Protein AF-A0A2S5RCY7-F1 (afdb_monomer_lite)

Structure (mmCIF, N/CA/C/O backbone):
data_AF-A0A2S5RCY7-F1
#
_entry.id   AF-A0A2S5RCY7-F1
#
loop_
_atom_site.group_PDB
_atom_site.id
_atom_site.type_symbol
_atom_site.label_atom_id
_atom_site.label_alt_id
_atom_site.label_comp_id
_atom_site.label_asym_id
_atom_site.label_entity_id
_atom_site.label_seq_id
_atom_site.pdbx_PDB_ins_code
_atom_site.Cartn_x
_atom_site.Cartn_y
_atom_site.Cartn_z
_atom_site.occupancy
_atom_site.B_iso_or_equiv
_atom_site.auth_seq_id
_atom_site.auth_comp_id
_atom_site.auth_asym_id
_atom_site.auth_atom_id
_atom_site.pdbx_PDB_model_num
ATOM 1 N N . MET A 1 1 ? 22.754 5.261 -23.361 1.00 45.06 1 MET A N 1
ATOM 2 C CA . MET A 1 1 ? 23.567 4.284 -22.603 1.00 45.06 1 MET A CA 1
ATOM 3 C C . MET A 1 1 ? 22.736 3.015 -22.492 1.00 45.06 1 MET A C 1
ATOM 5 O O . MET A 1 1 ? 21.526 3.141 -22.545 1.00 45.06 1 MET A O 1
ATOM 9 N N . SER A 1 2 ? 23.319 1.812 -22.447 1.00 50.81 2 SER A N 1
ATOM 10 C CA . SER A 1 2 ? 22.508 0.622 -22.137 1.00 50.81 2 SER A CA 1
ATOM 11 C C . SER A 1 2 ? 22.217 0.627 -20.642 1.00 50.81 2 SER A C 1
ATOM 13 O O . SER A 1 2 ? 23.167 0.723 -19.865 1.00 50.81 2 SER A O 1
ATOM 15 N N . ILE A 1 3 ? 20.950 0.534 -20.261 1.00 61.47 3 ILE A N 1
ATOM 16 C CA . ILE A 1 3 ? 20.528 0.488 -18.859 1.00 61.47 3 ILE A CA 1
ATOM 17 C C . ILE A 1 3 ? 21.084 -0.791 -18.230 1.00 61.47 3 ILE A C 1
ATOM 19 O O . ILE A 1 3 ? 20.971 -1.872 -18.811 1.00 61.47 3 ILE A O 1
ATOM 23 N N . ASN A 1 4 ? 21.758 -0.662 -17.088 1.00 69.56 4 ASN A N 1
ATOM 24 C CA . ASN A 1 4 ? 22.267 -1.799 -16.334 1.00 69.56 4 ASN A CA 1
ATOM 25 C C . ASN A 1 4 ? 21.151 -2.331 -15.424 1.00 69.56 4 ASN A C 1
ATOM 27 O O . ASN A 1 4 ? 20.645 -1.596 -14.584 1.00 69.56 4 ASN A O 1
ATOM 31 N N . GLU A 1 5 ? 20.787 -3.604 -15.578 1.00 71.94 5 GLU A N 1
ATOM 32 C CA . GLU A 1 5 ? 19.739 -4.281 -14.795 1.00 71.94 5 GLU A CA 1
ATOM 33 C C . GLU A 1 5 ? 19.938 -4.106 -13.282 1.00 71.94 5 GLU A C 1
ATOM 35 O O . GLU A 1 5 ? 19.011 -3.712 -12.584 1.00 71.94 5 GLU A O 1
ATOM 40 N N . GLN A 1 6 ? 21.170 -4.276 -12.790 1.00 72.69 6 GLN A N 1
ATOM 41 C CA . GLN A 1 6 ? 21.478 -4.121 -11.361 1.00 72.69 6 GLN A CA 1
ATOM 42 C C . GLN A 1 6 ? 21.285 -2.687 -10.858 1.00 72.69 6 GLN A C 1
ATOM 44 O O . GLN A 1 6 ? 20.923 -2.472 -9.708 1.00 72.69 6 GLN A O 1
ATOM 49 N N . GLU A 1 7 ? 21.562 -1.701 -11.707 1.00 72.88 7 GLU A N 1
ATOM 50 C CA . GLU A 1 7 ? 21.403 -0.288 -11.365 1.00 72.88 7 GLU A CA 1
ATOM 51 C C . GLU A 1 7 ? 19.921 0.090 -11.328 1.00 72.88 7 GLU A C 1
ATOM 53 O O . GLU A 1 7 ? 19.482 0.754 -10.395 1.00 72.88 7 GLU A O 1
ATOM 58 N N . LEU A 1 8 ? 19.131 -0.414 -12.280 1.00 72.50 8 LEU A N 1
ATOM 59 C CA . LEU A 1 8 ? 17.683 -0.233 -12.290 1.00 72.50 8 LEU A CA 1
ATOM 60 C C . LEU A 1 8 ? 17.013 -0.883 -11.067 1.00 72.50 8 LEU A C 1
ATOM 62 O O . LEU A 1 8 ? 16.166 -0.257 -10.433 1.00 72.50 8 LEU A O 1
ATOM 66 N N . GLU A 1 9 ? 17.412 -2.107 -10.711 1.00 73.94 9 GLU A N 1
ATOM 67 C CA . GLU A 1 9 ? 16.917 -2.805 -9.519 1.00 73.94 9 GLU A CA 1
ATOM 68 C C . GLU A 1 9 ? 17.237 -2.036 -8.231 1.00 73.94 9 GLU A C 1
ATOM 70 O O . GLU A 1 9 ? 16.351 -1.842 -7.399 1.00 73.94 9 GLU A O 1
ATOM 75 N N . LEU A 1 10 ? 18.473 -1.548 -8.076 1.00 77.75 10 LEU A N 1
ATOM 76 C CA . LEU A 1 10 ? 18.876 -0.760 -6.906 1.00 77.75 10 LEU A CA 1
ATOM 77 C C . LEU A 1 10 ? 18.124 0.573 -6.828 1.00 77.75 10 LEU A C 1
ATOM 79 O O . LEU A 1 10 ? 17.580 0.906 -5.773 1.00 77.75 10 LEU A O 1
ATOM 83 N N . ASN A 1 11 ? 18.014 1.286 -7.952 1.00 75.56 11 ASN A N 1
ATOM 84 C CA . ASN A 1 11 ? 17.288 2.554 -8.043 1.00 75.56 11 ASN A CA 1
ATOM 85 C C . ASN A 1 11 ? 15.795 2.400 -7.719 1.00 75.56 11 ASN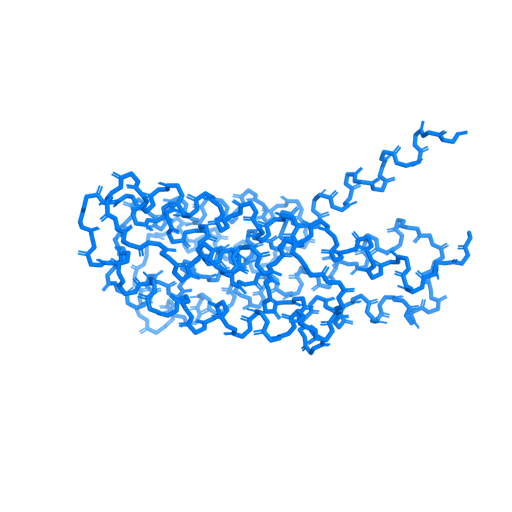 A C 1
ATOM 87 O O . ASN A 1 11 ? 15.158 3.362 -7.291 1.00 75.56 11 ASN A O 1
ATOM 91 N N . PHE A 1 12 ? 15.228 1.205 -7.908 1.00 78.75 12 PHE A N 1
ATOM 92 C CA . PHE A 1 12 ? 13.853 0.900 -7.526 1.00 78.75 12 PHE A CA 1
ATOM 93 C C . PHE A 1 12 ? 13.733 0.458 -6.062 1.00 78.75 12 PHE A C 1
ATOM 95 O O . PHE A 1 12 ? 12.799 0.845 -5.356 1.00 78.75 12 PHE A O 1
ATOM 102 N N . PHE A 1 13 ? 14.680 -0.352 -5.595 1.00 86.19 13 PHE A N 1
ATOM 103 C CA . PHE A 1 13 ? 14.632 -0.975 -4.280 1.00 86.19 13 PHE A CA 1
ATOM 104 C C . PHE A 1 13 ? 14.930 0.007 -3.142 1.00 86.19 13 PHE A C 1
ATOM 106 O O . PHE A 1 13 ? 14.216 0.002 -2.140 1.00 86.19 13 PHE A O 1
ATOM 113 N N . GLU A 1 14 ? 15.940 0.872 -3.278 1.00 87.88 14 GLU A N 1
ATOM 114 C CA . GLU A 1 14 ? 16.355 1.781 -2.197 1.00 87.88 14 GLU A CA 1
ATOM 115 C C . GLU A 1 14 ? 15.265 2.790 -1.789 1.00 87.88 14 GLU A C 1
ATOM 117 O O . GLU A 1 14 ? 14.972 2.882 -0.589 1.00 87.88 14 GLU A O 1
ATOM 122 N N . PRO A 1 15 ? 14.591 3.504 -2.719 1.00 88.56 15 PRO A N 1
ATOM 123 C CA . PRO A 1 15 ? 13.501 4.407 -2.347 1.00 88.56 15 PRO A CA 1
ATOM 124 C C . PRO A 1 15 ? 12.345 3.660 -1.685 1.00 88.56 15 PRO A C 1
ATOM 126 O O . PRO A 1 15 ? 11.745 4.142 -0.724 1.00 88.56 15 PRO A O 1
ATOM 129 N N . ALA A 1 16 ? 12.049 2.456 -2.171 1.00 90.69 16 ALA A N 1
ATOM 130 C CA . ALA A 1 16 ? 10.960 1.651 -1.656 1.00 90.69 16 ALA A CA 1
ATOM 131 C C . ALA A 1 16 ? 11.257 1.117 -0.245 1.00 90.69 16 ALA A C 1
ATOM 133 O O . ALA A 1 16 ? 10.387 1.173 0.628 1.00 90.69 16 ALA A O 1
ATOM 134 N N . LEU A 1 17 ? 12.498 0.691 0.017 1.00 93.44 17 LEU A N 1
ATOM 135 C CA . LEU A 1 17 ? 12.975 0.345 1.356 1.00 93.44 17 LEU A CA 1
ATOM 136 C C . LEU A 1 17 ? 12.887 1.550 2.300 1.00 93.44 17 LEU A C 1
ATOM 138 O O . LEU A 1 17 ? 12.382 1.415 3.415 1.00 93.44 17 LEU A O 1
ATOM 142 N N . GLY A 1 18 ? 13.299 2.734 1.838 1.00 93.81 18 GLY A N 1
ATOM 143 C CA . GLY A 1 18 ? 13.161 3.982 2.591 1.00 93.81 18 GLY A CA 1
ATOM 144 C C . GLY A 1 18 ? 11.710 4.268 2.987 1.00 93.81 18 GLY A C 1
ATOM 145 O O . GLY A 1 18 ? 11.433 4.551 4.155 1.00 93.81 18 GLY A O 1
ATOM 146 N N . LEU A 1 19 ? 10.768 4.112 2.050 1.00 94.94 19 LEU A N 1
ATOM 147 C CA . LEU A 1 19 ? 9.334 4.269 2.313 1.00 94.94 19 LEU A CA 1
ATOM 148 C C . LEU A 1 19 ? 8.801 3.249 3.320 1.00 94.94 19 LEU A C 1
ATOM 150 O O . LEU A 1 19 ? 8.033 3.629 4.207 1.00 94.94 19 LEU A O 1
ATOM 154 N N . ILE A 1 20 ? 9.201 1.979 3.210 1.00 97.38 20 ILE A N 1
ATOM 155 C CA . ILE A 1 20 ? 8.821 0.931 4.167 1.00 97.38 20 ILE A CA 1
ATOM 156 C C . ILE A 1 20 ? 9.297 1.320 5.565 1.00 97.38 20 ILE A C 1
ATOM 158 O O . ILE A 1 20 ? 8.483 1.388 6.485 1.00 97.38 20 ILE A O 1
ATOM 162 N N . ILE A 1 21 ? 10.587 1.628 5.719 1.00 97.81 21 ILE A N 1
ATOM 163 C CA . ILE A 1 21 ? 11.192 1.980 7.008 1.00 97.81 21 ILE A CA 1
ATOM 164 C C . ILE A 1 21 ? 10.502 3.204 7.615 1.00 97.81 21 ILE A C 1
ATOM 166 O O . ILE A 1 21 ? 10.033 3.129 8.747 1.00 97.81 21 ILE A O 1
ATOM 170 N N . THR A 1 22 ? 10.359 4.292 6.852 1.00 97.69 22 THR A N 1
ATOM 171 C CA . THR A 1 22 ? 9.733 5.534 7.337 1.00 97.69 22 THR A CA 1
ATOM 172 C C . THR A 1 22 ? 8.299 5.300 7.817 1.00 97.69 22 THR A C 1
ATOM 174 O O . THR A 1 22 ? 7.899 5.805 8.864 1.00 97.69 22 THR A O 1
ATOM 177 N N . ASN A 1 23 ? 7.510 4.500 7.094 1.00 98.31 23 ASN A N 1
ATOM 178 C CA . ASN A 1 23 ? 6.145 4.195 7.523 1.00 98.31 23 ASN A CA 1
ATOM 179 C C . ASN A 1 23 ? 6.116 3.297 8.768 1.00 98.31 23 ASN A C 1
ATOM 181 O O . ASN A 1 23 ? 5.261 3.485 9.632 1.00 98.31 23 ASN A O 1
ATOM 185 N N . LEU A 1 24 ? 7.053 2.357 8.916 1.00 98.56 24 LEU A N 1
ATOM 186 C CA . LEU A 1 24 ? 7.169 1.568 10.145 1.00 98.56 24 LEU A CA 1
ATOM 187 C C . LEU A 1 24 ? 7.602 2.421 11.346 1.00 98.56 24 LEU A C 1
ATOM 189 O O . LEU A 1 24 ? 7.112 2.188 12.450 1.00 98.56 24 LEU A O 1
ATOM 193 N N . GLU A 1 25 ? 8.464 3.416 11.141 1.00 98.38 25 GLU A N 1
ATOM 194 C CA . GLU A 1 25 ? 8.866 4.377 12.173 1.00 98.38 25 GLU A CA 1
ATOM 195 C C . GLU A 1 25 ? 7.685 5.260 12.599 1.00 98.38 25 GLU A C 1
ATOM 197 O O . GLU A 1 25 ? 7.398 5.345 13.792 1.00 98.38 25 GLU A O 1
ATOM 202 N N . PHE A 1 26 ? 6.911 5.813 11.657 1.00 98.19 26 PHE A N 1
ATOM 203 C CA . PHE A 1 26 ? 5.682 6.550 11.988 1.00 98.19 26 PHE A CA 1
ATOM 204 C C . PHE A 1 26 ? 4.654 5.677 12.712 1.00 98.19 26 PHE A C 1
ATOM 206 O O . PHE A 1 26 ? 4.024 6.113 13.676 1.00 98.19 26 PHE A O 1
ATOM 213 N N . LEU A 1 27 ? 4.500 4.420 12.291 1.00 98.12 27 LEU A N 1
ATOM 214 C CA . LEU A 1 27 ? 3.680 3.449 13.007 1.00 98.12 27 LEU A CA 1
ATOM 215 C C . LEU A 1 27 ? 4.187 3.246 14.442 1.00 98.12 27 LEU A C 1
ATOM 217 O O . LEU A 1 27 ? 3.383 3.224 15.373 1.00 98.12 27 LEU A O 1
ATOM 221 N N . GLU A 1 28 ? 5.497 3.084 14.641 1.00 97.88 28 GLU A N 1
ATOM 222 C CA . GLU A 1 28 ? 6.077 2.928 15.974 1.00 97.88 28 GLU A CA 1
ATOM 223 C C . GLU A 1 28 ? 5.786 4.149 16.855 1.00 97.88 28 GLU A C 1
ATOM 225 O O . GLU A 1 28 ? 5.336 3.975 17.991 1.00 97.88 28 GLU A O 1
ATOM 230 N N . GLU A 1 29 ? 6.000 5.358 16.336 1.00 96.94 29 GLU A N 1
ATOM 231 C CA . GLU A 1 29 ? 5.773 6.614 17.053 1.00 96.94 29 GLU A CA 1
ATOM 232 C C . GLU A 1 29 ? 4.326 6.726 17.556 1.00 96.94 29 GLU A C 1
ATOM 234 O O . GLU A 1 29 ? 4.107 6.865 18.763 1.00 96.94 29 GLU A O 1
ATOM 239 N N . GLU A 1 30 ? 3.333 6.549 16.679 1.00 95.94 30 GLU A N 1
ATOM 240 C CA . GLU A 1 30 ? 1.911 6.635 17.050 1.00 95.94 30 GLU A CA 1
ATOM 241 C C . GLU A 1 30 ? 1.511 5.558 18.075 1.00 95.94 30 GLU A C 1
ATOM 243 O O . GLU A 1 30 ? 0.750 5.811 19.014 1.00 95.94 30 GLU A O 1
ATOM 248 N N . LEU A 1 31 ? 2.042 4.336 17.939 1.00 95.31 31 LEU A N 1
ATOM 249 C CA . LEU A 1 31 ? 1.776 3.260 18.895 1.00 95.31 31 LEU A CA 1
ATOM 250 C C . LEU A 1 31 ? 2.409 3.550 20.268 1.00 95.31 31 LEU A C 1
ATOM 252 O O . LEU A 1 31 ? 1.801 3.235 21.297 1.00 95.31 31 LEU A O 1
ATOM 256 N N . ILE A 1 32 ? 3.600 4.156 20.314 1.00 94.94 32 ILE A N 1
ATOM 257 C CA . ILE A 1 32 ? 4.261 4.564 21.564 1.00 94.94 32 ILE A CA 1
ATOM 258 C C . ILE A 1 32 ? 3.476 5.677 22.260 1.00 94.94 32 ILE A C 1
ATOM 260 O O . ILE A 1 32 ? 3.301 5.607 23.483 1.00 94.94 32 ILE A O 1
ATOM 264 N N . GLU A 1 33 ? 2.991 6.676 21.518 1.00 92.69 33 GLU A N 1
ATOM 265 C CA . GLU A 1 33 ? 2.171 7.764 22.066 1.00 92.69 33 GLU A CA 1
ATOM 266 C C . GLU A 1 33 ? 0.920 7.222 22.776 1.00 92.69 33 GLU A C 1
ATOM 268 O O . GLU A 1 33 ? 0.603 7.632 23.900 1.00 92.69 33 GLU A O 1
ATOM 273 N N . GLU A 1 34 ? 0.299 6.190 22.201 1.00 91.38 34 GLU A N 1
ATOM 274 C CA . GLU A 1 34 ? -0.839 5.467 22.782 1.00 91.38 34 GLU A CA 1
ATOM 275 C C . GLU A 1 34 ? -0.452 4.376 23.802 1.00 91.38 34 GLU A C 1
ATOM 277 O O . GLU A 1 34 ? -1.305 3.640 24.308 1.00 91.38 34 GLU A O 1
ATOM 282 N N . LYS A 1 35 ? 0.831 4.284 24.179 1.00 91.38 35 LYS A N 1
ATOM 283 C CA . LYS A 1 35 ? 1.379 3.332 25.169 1.00 91.38 35 LYS A CA 1
ATOM 284 C C . LYS A 1 35 ? 1.178 1.861 24.792 1.00 91.38 35 LYS A C 1
ATOM 286 O O . LYS A 1 35 ? 1.063 0.997 25.669 1.00 91.38 35 LYS A O 1
ATOM 291 N N . ILE A 1 36 ? 1.157 1.564 23.500 1.00 92.88 36 ILE A N 1
ATOM 292 C CA . ILE A 1 36 ? 1.107 0.210 22.954 1.00 92.88 36 ILE A CA 1
ATOM 293 C C . ILE A 1 36 ? 2.539 -0.336 22.879 1.00 92.88 36 ILE A C 1
ATOM 295 O O . ILE A 1 36 ? 3.494 0.383 22.603 1.00 92.88 36 ILE A O 1
ATOM 299 N N . ALA A 1 37 ? 2.722 -1.622 23.180 1.00 92.06 37 ALA A N 1
ATOM 300 C CA . ALA A 1 37 ? 4.051 -2.227 23.192 1.00 92.06 37 ALA A CA 1
ATOM 301 C C . ALA A 1 37 ? 4.577 -2.462 21.763 1.00 92.06 37 ALA A C 1
ATOM 303 O O . ALA A 1 37 ? 4.018 -3.275 21.031 1.00 92.06 37 ALA A O 1
ATOM 304 N N . THR A 1 38 ? 5.703 -1.835 21.408 1.00 94.81 38 THR A N 1
ATOM 305 C CA . THR A 1 38 ? 6.281 -1.867 20.049 1.00 94.81 38 THR A CA 1
ATOM 306 C C . THR A 1 38 ? 7.565 -2.688 19.918 1.00 94.81 38 THR A C 1
ATOM 308 O O . THR A 1 38 ? 8.180 -2.703 18.861 1.00 94.81 38 THR A O 1
ATOM 311 N N . LYS A 1 39 ? 7.990 -3.431 20.951 1.00 96.06 39 LYS A N 1
ATOM 312 C CA . LYS A 1 39 ? 9.311 -4.099 20.968 1.00 96.06 39 LYS A CA 1
ATOM 313 C C . LYS A 1 39 ? 9.612 -4.949 19.719 1.00 96.06 39 LYS A C 1
ATOM 315 O O . LYS A 1 39 ? 10.737 -4.920 19.235 1.00 96.06 39 LYS A O 1
ATOM 320 N N . LYS A 1 40 ? 8.635 -5.727 19.233 1.00 96.12 40 LYS A N 1
ATOM 321 C CA . LYS A 1 40 ? 8.803 -6.546 18.018 1.00 96.12 40 LYS A CA 1
ATOM 322 C C . LYS A 1 40 ? 8.918 -5.683 16.755 1.00 96.12 40 LYS A C 1
ATOM 324 O O . LYS A 1 40 ? 9.720 -6.007 15.893 1.00 96.12 40 LYS A O 1
ATOM 329 N N . LEU A 1 41 ? 8.130 -4.608 16.672 1.00 97.44 41 LEU A N 1
ATOM 330 C CA . LEU A 1 41 ? 8.156 -3.660 15.558 1.00 97.44 41 LEU A CA 1
ATOM 331 C C . LEU A 1 41 ? 9.508 -2.950 15.494 1.00 97.44 41 LEU A C 1
ATOM 333 O O . LEU A 1 41 ? 10.139 -2.967 14.449 1.00 97.44 41 LEU A O 1
ATOM 337 N N . LYS A 1 42 ? 10.003 -2.455 16.631 1.00 97.19 42 LYS A N 1
ATOM 338 C CA . LYS A 1 42 ? 11.330 -1.846 16.717 1.00 97.19 42 LYS A CA 1
ATOM 339 C C . LYS A 1 42 ? 12.434 -2.768 16.207 1.00 97.19 42 LYS A C 1
ATOM 341 O O . LYS A 1 42 ? 13.248 -2.372 15.392 1.00 97.19 42 LYS A O 1
ATOM 346 N N . GLN A 1 43 ? 12.425 -4.022 16.661 1.00 97.56 43 GLN A N 1
ATOM 347 C CA . GLN A 1 43 ? 13.407 -5.004 16.210 1.00 97.56 43 GLN A CA 1
ATOM 348 C C . GLN A 1 43 ? 13.313 -5.260 14.697 1.00 97.56 43 GLN A C 1
ATOM 350 O O . GLN A 1 43 ? 14.329 -5.480 14.051 1.00 97.56 43 GLN A O 1
ATOM 355 N N . LEU A 1 44 ? 12.104 -5.257 14.135 1.00 97.75 44 LEU A N 1
ATOM 356 C CA . LEU A 1 44 ? 11.914 -5.403 12.696 1.00 97.75 44 LEU A CA 1
ATOM 357 C C . LEU A 1 44 ? 12.451 -4.186 11.926 1.00 97.75 44 LEU A C 1
ATOM 359 O O . LEU A 1 44 ? 13.104 -4.380 10.908 1.00 97.75 44 LEU A O 1
ATOM 363 N N . ILE A 1 45 ? 12.220 -2.967 12.423 1.00 97.88 45 ILE A N 1
ATOM 364 C CA . ILE A 1 45 ? 12.766 -1.723 11.855 1.00 97.88 45 ILE A CA 1
ATOM 365 C C . ILE A 1 45 ? 14.298 -1.753 11.879 1.00 97.88 45 ILE A C 1
ATOM 367 O O . ILE A 1 45 ? 14.920 -1.538 10.843 1.00 97.88 45 ILE A O 1
ATOM 371 N N . ASP A 1 46 ? 14.898 -2.104 13.022 1.00 97.12 46 ASP A N 1
ATOM 372 C CA . ASP A 1 46 ? 16.354 -2.252 13.159 1.00 97.12 46 ASP A CA 1
ATOM 373 C C . ASP A 1 46 ? 16.902 -3.251 12.114 1.00 97.12 46 ASP A C 1
ATOM 375 O O . ASP A 1 46 ? 17.894 -2.973 11.447 1.00 97.12 46 ASP A O 1
ATOM 379 N N . ASN A 1 47 ? 16.216 -4.380 11.894 1.00 96.62 47 ASN A N 1
ATOM 380 C CA . ASN A 1 47 ? 16.628 -5.362 10.886 1.00 96.62 47 ASN A CA 1
ATOM 381 C C . ASN A 1 47 ? 16.506 -4.845 9.438 1.00 96.62 47 ASN A C 1
ATOM 383 O O . ASN A 1 47 ? 17.303 -5.245 8.594 1.00 96.62 47 ASN A O 1
ATOM 387 N N . PHE A 1 48 ? 15.511 -4.005 9.126 1.00 96.25 48 PHE A N 1
ATOM 388 C CA . PHE A 1 48 ? 15.404 -3.378 7.801 1.00 96.25 48 PHE A CA 1
ATOM 389 C C . PHE A 1 48 ? 16.519 -2.349 7.569 1.00 96.25 48 PHE A C 1
ATOM 391 O O . PHE A 1 48 ? 17.042 -2.275 6.461 1.00 96.25 48 PHE A O 1
ATOM 398 N N . HIS A 1 49 ? 16.919 -1.595 8.600 1.00 94.19 49 HIS A N 1
ATOM 399 C CA . HIS A 1 49 ? 18.065 -0.675 8.531 1.00 94.19 49 HIS A CA 1
ATOM 400 C C . HIS A 1 49 ? 19.399 -1.399 8.317 1.00 94.19 49 HIS A C 1
ATOM 402 O O . HIS A 1 49 ? 20.293 -0.873 7.660 1.00 94.19 49 HIS A O 1
ATOM 408 N N . GLU A 1 50 ? 19.543 -2.602 8.872 1.00 93.81 50 GLU A N 1
ATOM 409 C CA . GLU A 1 50 ? 20.746 -3.440 8.759 1.00 93.81 50 GLU A CA 1
ATOM 410 C C . GLU A 1 50 ? 20.727 -4.373 7.530 1.00 93.81 50 GLU A C 1
ATOM 412 O O . GLU A 1 50 ? 21.548 -5.286 7.427 1.00 93.81 50 GLU A O 1
ATOM 417 N N . LEU A 1 51 ? 19.788 -4.181 6.598 1.00 92.12 51 LEU A N 1
ATOM 418 C CA . LEU A 1 51 ? 19.631 -5.048 5.435 1.00 92.12 51 LEU A CA 1
ATOM 419 C C . LEU A 1 51 ? 20.800 -4.891 4.446 1.00 92.12 51 LEU A C 1
ATOM 421 O O . LEU A 1 51 ? 20.971 -3.845 3.827 1.00 92.12 51 LEU A O 1
ATOM 425 N N . GLU A 1 52 ? 21.570 -5.964 4.248 1.00 82.88 52 GLU A N 1
ATOM 426 C CA . GLU A 1 52 ? 22.712 -5.983 3.315 1.00 82.88 52 GLU A CA 1
ATOM 427 C C . GLU A 1 52 ? 22.452 -6.788 2.028 1.00 82.88 52 GLU A C 1
ATOM 429 O O . GLU A 1 52 ? 23.197 -6.647 1.056 1.00 82.88 52 GLU A O 1
ATOM 434 N N . ARG A 1 53 ? 21.453 -7.683 2.017 1.00 79.44 53 ARG A N 1
ATOM 435 C CA . ARG A 1 53 ? 21.209 -8.632 0.916 1.00 79.44 53 ARG A CA 1
ATOM 436 C C . ARG A 1 53 ? 19.733 -8.754 0.574 1.00 79.44 53 ARG A C 1
ATOM 438 O O . ARG A 1 53 ? 18.890 -8.807 1.464 1.00 79.44 53 ARG A O 1
ATOM 445 N N . ILE A 1 54 ? 19.438 -8.902 -0.716 1.00 75.06 54 ILE A N 1
ATOM 446 C CA . ILE A 1 54 ? 18.066 -9.043 -1.224 1.00 75.06 54 ILE A CA 1
ATOM 447 C C . ILE A 1 54 ? 17.408 -10.330 -0.704 1.00 75.06 54 ILE A C 1
ATOM 449 O O . ILE A 1 54 ? 16.232 -10.315 -0.366 1.00 75.06 54 ILE A O 1
ATOM 453 N N . GLU A 1 55 ? 18.139 -11.438 -0.543 1.00 77.44 55 GLU A N 1
ATOM 454 C CA . GLU A 1 55 ? 17.534 -12.679 -0.031 1.00 77.44 55 GLU A CA 1
ATOM 455 C C . GLU A 1 55 ? 17.040 -12.551 1.418 1.00 77.44 55 GLU A C 1
ATOM 457 O O . GLU A 1 55 ? 16.093 -13.231 1.821 1.00 77.44 55 GLU A O 1
ATOM 462 N N . ASP A 1 56 ? 17.660 -11.664 2.199 1.00 88.75 56 ASP A N 1
ATOM 463 C CA . ASP A 1 56 ? 17.243 -11.380 3.569 1.00 88.75 56 ASP A CA 1
ATOM 464 C C . ASP A 1 56 ? 15.978 -10.498 3.590 1.00 88.75 56 ASP A C 1
ATOM 466 O O . ASP A 1 56 ? 15.184 -10.581 4.531 1.00 88.75 56 ASP A O 1
ATOM 470 N N . PHE A 1 57 ? 15.719 -9.725 2.527 1.00 93.56 57 PHE A N 1
ATOM 471 C CA . PHE A 1 57 ? 14.525 -8.888 2.400 1.00 93.56 57 PHE A CA 1
ATOM 472 C C . PHE A 1 57 ? 13.241 -9.714 2.383 1.00 93.56 57 PHE A C 1
ATOM 474 O O . PHE A 1 57 ? 12.313 -9.398 3.124 1.00 93.56 57 PHE A O 1
ATOM 481 N N . ASP A 1 58 ? 13.187 -10.798 1.602 1.00 93.38 58 ASP A N 1
ATOM 482 C CA . ASP A 1 58 ? 11.992 -11.650 1.511 1.00 93.38 58 ASP A CA 1
ATOM 483 C C . ASP A 1 58 ? 11.600 -12.214 2.891 1.00 93.38 58 ASP A C 1
ATOM 485 O O . ASP A 1 58 ? 10.417 -12.301 3.236 1.00 93.38 58 ASP A O 1
ATOM 489 N N . VAL A 1 59 ? 12.598 -12.543 3.722 1.00 94.56 59 VAL A N 1
ATOM 490 C CA . VAL A 1 59 ? 12.392 -13.002 5.105 1.00 94.56 59 VAL A CA 1
ATOM 491 C C . VAL A 1 59 ? 11.833 -11.879 5.982 1.00 94.56 59 VAL A C 1
ATOM 493 O O . VAL A 1 59 ? 10.936 -12.120 6.801 1.00 94.56 59 VAL A O 1
ATOM 496 N N . LEU A 1 60 ? 12.331 -10.651 5.826 1.00 96.69 60 LEU A N 1
ATOM 497 C CA . LEU A 1 60 ? 11.821 -9.486 6.550 1.00 96.69 60 LEU A CA 1
ATOM 498 C C . LEU A 1 60 ? 10.405 -9.105 6.106 1.00 96.69 60 LEU A C 1
ATOM 500 O O . LEU A 1 60 ? 9.568 -8.838 6.966 1.00 96.69 60 LEU A O 1
ATOM 504 N N . ALA A 1 61 ? 10.101 -9.151 4.808 1.00 96.44 61 ALA A N 1
ATOM 505 C CA . ALA A 1 61 ? 8.770 -8.889 4.259 1.00 96.44 61 ALA A CA 1
ATOM 506 C C . ALA A 1 61 ? 7.726 -9.888 4.792 1.00 96.44 61 ALA A C 1
ATOM 508 O O . ALA A 1 61 ? 6.623 -9.504 5.203 1.00 96.44 61 ALA A O 1
ATOM 509 N N . GLU A 1 62 ? 8.084 -11.172 4.875 1.00 95.69 62 GLU A N 1
ATOM 510 C CA . GLU A 1 62 ? 7.225 -12.192 5.484 1.00 95.69 62 GLU A CA 1
ATOM 511 C C . GLU A 1 62 ? 7.050 -11.948 6.991 1.00 95.69 62 GLU A C 1
ATOM 513 O O . GLU A 1 62 ? 5.936 -11.984 7.520 1.00 95.69 62 GLU A O 1
ATOM 518 N N . THR A 1 63 ? 8.136 -11.610 7.691 1.00 96.94 63 THR A N 1
ATOM 519 C CA . THR A 1 63 ? 8.088 -11.272 9.122 1.00 96.94 63 THR A CA 1
ATOM 520 C C . THR A 1 63 ? 7.185 -10.062 9.381 1.00 96.94 63 THR A C 1
ATOM 522 O O . THR A 1 63 ? 6.383 -10.083 10.321 1.00 96.94 63 THR A O 1
ATOM 525 N N . LEU A 1 64 ? 7.269 -9.035 8.532 1.00 98.12 64 LEU A N 1
ATOM 526 C CA . LEU A 1 64 ? 6.408 -7.858 8.565 1.00 98.12 64 LEU A CA 1
ATOM 527 C C . LEU A 1 64 ? 4.942 -8.235 8.355 1.00 98.12 64 LEU A C 1
ATOM 529 O O . LEU A 1 64 ? 4.077 -7.734 9.063 1.00 98.12 64 LEU A O 1
ATOM 533 N N . THR A 1 65 ? 4.652 -9.156 7.443 1.00 96.88 65 THR A N 1
ATOM 534 C CA . THR A 1 65 ? 3.280 -9.599 7.150 1.00 96.88 65 THR A CA 1
ATOM 535 C C . THR A 1 65 ? 2.658 -10.339 8.336 1.00 96.88 65 THR A C 1
ATOM 537 O O . THR A 1 65 ? 1.520 -10.066 8.741 1.00 96.88 65 THR A O 1
ATOM 540 N N . ILE A 1 66 ? 3.430 -11.230 8.964 1.00 96.94 66 ILE A N 1
ATOM 541 C CA . ILE A 1 66 ? 3.012 -11.958 10.167 1.00 96.94 66 ILE A CA 1
ATOM 542 C C . ILE A 1 66 ? 2.781 -10.983 11.326 1.00 96.94 66 ILE A C 1
ATOM 544 O O . ILE A 1 66 ? 1.713 -10.995 11.943 1.00 96.94 66 ILE A O 1
ATOM 548 N N . LEU A 1 67 ? 3.755 -10.109 11.607 1.00 97.06 67 LEU A N 1
ATOM 549 C CA . LEU A 1 67 ? 3.631 -9.100 12.661 1.00 97.06 67 LEU A CA 1
ATOM 550 C C . LEU A 1 67 ? 2.476 -8.133 12.374 1.00 97.06 67 LEU A C 1
ATOM 552 O O . LEU A 1 67 ? 1.737 -7.763 13.284 1.00 97.06 67 LEU A O 1
ATOM 556 N N . GLY A 1 68 ? 2.288 -7.768 11.112 1.00 96.00 68 GLY A N 1
ATOM 557 C CA . GLY A 1 68 ? 1.218 -6.904 10.644 1.00 96.00 68 GLY A CA 1
ATOM 558 C C . GLY A 1 68 ? -0.154 -7.456 10.989 1.00 96.00 68 GLY A C 1
ATOM 559 O O . GLY A 1 68 ? -0.993 -6.721 11.494 1.00 96.00 68 GLY A O 1
ATOM 560 N N . THR A 1 69 ? -0.366 -8.764 10.848 1.00 94.75 69 THR A N 1
ATOM 561 C CA . THR A 1 69 ? -1.624 -9.403 11.270 1.00 94.75 69 THR A CA 1
ATOM 562 C C . THR A 1 69 ? -1.885 -9.219 12.772 1.00 94.75 69 THR A C 1
ATOM 564 O O . THR A 1 69 ? -3.012 -8.912 13.171 1.00 94.75 69 THR A O 1
ATOM 567 N N . GLU A 1 70 ? -0.852 -9.349 13.616 1.00 94.75 70 GLU A N 1
ATOM 568 C CA . GLU A 1 70 ? -0.964 -9.081 15.059 1.00 94.75 70 GLU A CA 1
ATOM 569 C C . GLU A 1 70 ? -1.285 -7.597 15.326 1.00 94.75 70 GLU A C 1
ATOM 571 O O . GLU A 1 70 ? -2.182 -7.281 16.113 1.00 94.75 70 GLU A O 1
ATOM 576 N N . LEU A 1 71 ? -0.585 -6.680 14.652 1.00 95.50 71 LEU A N 1
ATOM 577 C CA . LEU A 1 71 ? -0.740 -5.234 14.830 1.00 95.50 71 LEU A CA 1
ATOM 578 C C . LEU A 1 71 ? -2.100 -4.722 14.345 1.00 95.50 71 LEU A C 1
ATOM 580 O O . LEU A 1 71 ? -2.712 -3.915 15.041 1.00 95.50 71 LEU A O 1
ATOM 584 N N . LYS A 1 72 ? -2.632 -5.238 13.230 1.00 94.94 72 LYS A N 1
ATOM 585 C CA . LYS A 1 72 ? -3.979 -4.910 12.730 1.00 94.94 72 LYS A CA 1
ATOM 586 C C . LYS A 1 72 ? -5.039 -5.153 13.800 1.00 94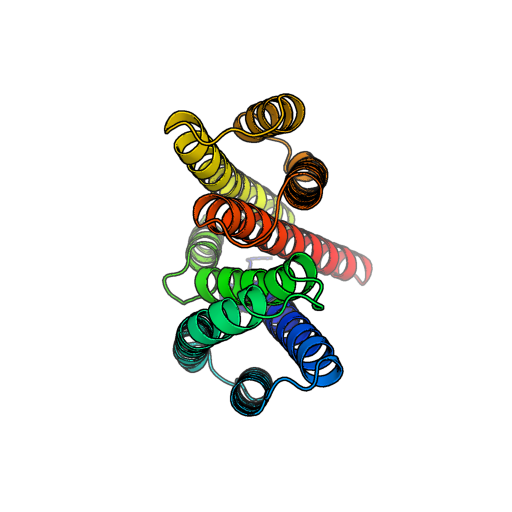.94 72 LYS A C 1
ATOM 588 O O . LYS A 1 72 ? -5.868 -4.282 14.067 1.00 94.94 72 LYS A O 1
ATOM 593 N N . ALA A 1 73 ? -4.978 -6.310 14.464 1.00 92.75 73 ALA A N 1
ATOM 594 C CA . ALA A 1 73 ? -5.901 -6.649 15.543 1.00 92.75 73 ALA A CA 1
ATOM 595 C C . ALA A 1 73 ? -5.772 -5.688 16.737 1.00 92.75 73 ALA A C 1
ATOM 597 O O . ALA A 1 73 ? -6.781 -5.305 17.334 1.00 92.75 73 ALA A O 1
ATOM 598 N N . VAL A 1 74 ? -4.546 -5.268 17.069 1.00 92.88 74 VAL A N 1
ATOM 599 C CA . VAL A 1 74 ? -4.298 -4.272 18.120 1.00 92.88 74 VAL A CA 1
ATOM 600 C C . VAL A 1 74 ? -4.889 -2.916 17.731 1.00 92.88 74 VAL A C 1
ATOM 602 O O . VAL A 1 74 ? -5.667 -2.375 18.510 1.00 92.88 74 VAL A O 1
ATOM 605 N N . ILE A 1 75 ? -4.596 -2.399 16.534 1.00 93.94 75 ILE A N 1
ATOM 606 C CA . ILE A 1 75 ? -5.063 -1.089 16.039 1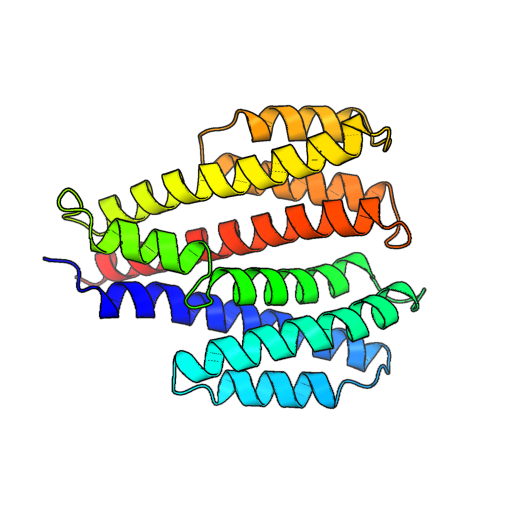.00 93.94 75 ILE A CA 1
ATOM 607 C C . ILE A 1 75 ? -6.596 -1.011 16.062 1.00 93.94 75 ILE A C 1
ATOM 609 O O . ILE A 1 75 ? -7.171 -0.093 16.649 1.00 93.94 75 ILE A O 1
ATOM 613 N N . VAL A 1 76 ? -7.275 -2.018 15.503 1.00 91.88 76 VAL A N 1
ATOM 614 C CA . VAL A 1 76 ? -8.748 -2.086 15.445 1.00 91.88 76 VAL A CA 1
ATOM 615 C C . VAL A 1 76 ? -9.385 -2.128 16.842 1.00 91.88 76 VAL A C 1
ATOM 617 O O . VAL A 1 76 ? -10.492 -1.613 17.050 1.00 91.88 76 VAL A O 1
ATOM 620 N N . ALA A 1 77 ? -8.691 -2.708 17.824 1.00 90.69 77 ALA A N 1
ATOM 621 C CA . ALA A 1 77 ? -9.164 -2.793 19.199 1.00 90.69 77 ALA A CA 1
ATOM 622 C C . ALA A 1 77 ? -8.997 -1.485 19.998 1.00 90.69 77 ALA A C 1
ATOM 624 O O . ALA A 1 77 ? -9.633 -1.360 21.048 1.00 90.69 77 ALA A O 1
ATOM 625 N N . GLN A 1 78 ? -8.201 -0.513 19.529 1.00 89.12 78 GLN A N 1
ATOM 626 C CA . GLN A 1 78 ? -7.950 0.748 20.240 1.00 89.12 78 GLN A CA 1
ATOM 627 C C . GLN A 1 78 ? -8.904 1.866 19.792 1.00 89.12 78 GLN A C 1
ATOM 629 O O . GLN A 1 78 ? -8.762 2.386 18.690 1.00 89.12 78 GLN A O 1
ATOM 634 N N . PRO A 1 79 ? -9.872 2.287 20.629 1.00 81.62 79 PRO A N 1
ATOM 635 C CA . PRO A 1 79 ? -10.902 3.245 20.226 1.00 81.62 79 PRO A CA 1
ATOM 636 C C . PRO A 1 79 ? -10.445 4.710 20.199 1.00 81.62 79 PRO A C 1
ATOM 638 O O . PRO A 1 79 ? -11.150 5.526 19.610 1.00 81.62 79 PRO A O 1
ATOM 641 N N . ASN A 1 80 ? -9.340 5.046 20.870 1.00 82.38 80 ASN A N 1
ATOM 642 C CA . ASN A 1 80 ? -8.821 6.418 20.951 1.00 82.38 80 ASN A CA 1
ATOM 643 C C . ASN A 1 80 ? -7.766 6.720 19.883 1.00 82.38 80 ASN A C 1
ATOM 645 O O . ASN A 1 80 ? -7.409 7.878 19.706 1.00 82.38 80 ASN A O 1
ATOM 649 N N . LEU A 1 81 ? -7.292 5.687 19.190 1.00 88.75 81 LEU A N 1
ATOM 650 C CA . LEU A 1 81 ? -6.303 5.816 18.139 1.00 88.75 81 LEU A CA 1
ATOM 651 C C . LEU A 1 81 ? -6.978 6.273 16.844 1.00 88.75 81 LEU A C 1
ATOM 653 O O . LEU A 1 81 ? -8.087 5.826 16.534 1.00 88.75 81 LEU A O 1
ATOM 657 N N . ASP A 1 82 ? -6.299 7.110 16.060 1.00 92.50 82 ASP A N 1
ATOM 658 C CA . ASP A 1 82 ? -6.684 7.334 14.667 1.00 92.50 82 ASP A CA 1
ATOM 659 C C . ASP A 1 82 ? -6.378 6.067 13.858 1.00 92.50 82 ASP A C 1
ATOM 661 O O . ASP A 1 82 ? -5.295 5.873 13.305 1.00 92.50 82 ASP A O 1
ATOM 665 N N . GLN A 1 83 ? -7.343 5.147 13.869 1.00 94.44 83 GLN A N 1
ATOM 666 C CA . GLN A 1 83 ? -7.160 3.803 13.336 1.00 94.44 83 GLN A CA 1
ATOM 667 C C . GLN A 1 83 ? -6.809 3.832 11.851 1.00 94.44 83 GLN A C 1
ATOM 669 O O . GLN A 1 83 ? -5.989 3.027 11.431 1.00 94.44 83 GLN A O 1
ATOM 674 N N . PHE A 1 84 ? -7.410 4.730 11.061 1.00 95.81 84 PHE A N 1
ATOM 675 C CA . PHE A 1 84 ? -7.135 4.805 9.626 1.00 95.81 84 PHE A CA 1
ATOM 676 C C . PHE A 1 84 ? -5.730 5.325 9.358 1.00 95.81 84 PHE A C 1
ATOM 678 O O . PHE A 1 84 ? -5.025 4.731 8.547 1.00 95.81 84 PHE A O 1
ATOM 685 N N . LYS A 1 85 ? -5.294 6.365 10.077 1.00 96.19 85 LYS A N 1
ATOM 686 C CA . LYS A 1 85 ? -3.923 6.874 9.967 1.00 96.19 85 LYS A CA 1
ATOM 687 C C . LYS A 1 85 ? -2.901 5.784 10.293 1.00 96.19 85 LYS A C 1
ATOM 689 O O . LYS A 1 85 ? -2.046 5.478 9.469 1.00 96.19 85 LYS A O 1
ATOM 694 N N . VAL A 1 86 ? -3.029 5.133 11.446 1.00 96.81 86 VAL A N 1
ATOM 695 C CA . VAL A 1 86 ? -2.057 4.111 11.867 1.00 96.81 86 VAL A CA 1
ATOM 696 C C . VAL A 1 86 ? -2.112 2.864 10.986 1.00 96.81 86 VAL A C 1
ATOM 698 O O . VAL A 1 86 ? -1.075 2.290 10.658 1.00 96.81 86 VAL A O 1
ATOM 701 N N . MET A 1 87 ? -3.310 2.460 10.554 1.00 97.00 87 MET A N 1
ATOM 702 C CA . MET A 1 87 ? -3.464 1.366 9.596 1.00 97.00 87 MET A CA 1
ATOM 703 C C . MET A 1 87 ? -2.816 1.705 8.253 1.00 97.00 87 MET A C 1
ATOM 705 O O . MET A 1 87 ? -2.209 0.824 7.660 1.00 97.00 87 MET A O 1
ATOM 709 N N . SER A 1 88 ? -2.889 2.962 7.796 1.00 97.88 88 SER A N 1
ATOM 710 C CA . SER A 1 88 ? -2.277 3.373 6.527 1.00 97.88 88 SER A CA 1
ATOM 711 C C . SER A 1 88 ? -0.764 3.169 6.525 1.00 97.88 88 SER A C 1
ATOM 713 O O . SER A 1 88 ? -0.240 2.606 5.572 1.00 97.88 88 SER A O 1
ATOM 715 N N . TYR A 1 89 ? -0.074 3.509 7.620 1.00 98.38 89 TYR A N 1
ATOM 716 C CA . TYR A 1 89 ? 1.365 3.278 7.754 1.00 98.38 89 TYR A CA 1
ATOM 717 C C . TYR A 1 89 ? 1.713 1.789 7.680 1.00 98.38 89 TYR A C 1
ATOM 719 O O . TYR A 1 89 ? 2.629 1.385 6.963 1.00 98.38 89 TYR A O 1
ATOM 727 N N . LEU A 1 90 ? 0.948 0.955 8.391 1.00 98.19 90 LEU A N 1
ATOM 728 C CA . LEU A 1 90 ? 1.163 -0.488 8.403 1.00 98.19 90 LEU A CA 1
ATOM 729 C C . LEU A 1 90 ? 0.883 -1.124 7.035 1.00 98.19 90 LEU A C 1
ATOM 731 O O . LEU A 1 90 ? 1.702 -1.895 6.536 1.00 98.19 90 LEU A O 1
ATOM 735 N N . ASP A 1 91 ? -0.269 -0.818 6.440 1.00 97.81 91 ASP A N 1
ATOM 736 C CA . ASP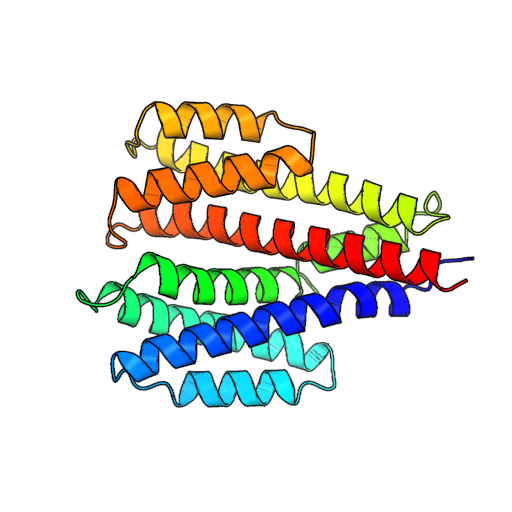 A 1 91 ? -0.679 -1.382 5.157 1.00 97.81 91 ASP A CA 1
ATOM 737 C C . ASP A 1 91 ? 0.248 -0.922 4.036 1.00 97.81 91 ASP A C 1
ATOM 739 O O . ASP A 1 91 ? 0.611 -1.740 3.197 1.00 97.81 91 ASP A O 1
ATOM 743 N N . LEU A 1 92 ? 0.704 0.332 4.036 1.00 97.81 92 LEU A N 1
ATOM 744 C CA . LEU A 1 92 ? 1.656 0.817 3.038 1.00 97.81 92 LEU A CA 1
ATOM 745 C C . LEU A 1 92 ? 2.966 0.026 3.122 1.00 97.81 92 LEU A C 1
ATOM 747 O O . LEU A 1 92 ? 3.411 -0.525 2.114 1.00 97.81 92 LEU A O 1
ATOM 751 N N . ALA A 1 93 ? 3.540 -0.108 4.322 1.00 98.19 93 ALA A N 1
ATOM 752 C CA . ALA A 1 93 ? 4.772 -0.865 4.523 1.00 98.19 93 ALA A CA 1
ATOM 753 C C . ALA A 1 93 ? 4.626 -2.342 4.112 1.00 98.19 93 ALA A C 1
ATOM 755 O O . ALA A 1 93 ? 5.491 -2.871 3.417 1.00 98.19 93 ALA A O 1
ATOM 756 N N . ILE A 1 94 ? 3.525 -3.009 4.490 1.00 98.12 94 ILE A N 1
ATOM 757 C CA . ILE A 1 94 ? 3.264 -4.408 4.108 1.00 98.12 94 ILE A CA 1
ATOM 758 C C . ILE A 1 94 ? 3.118 -4.549 2.592 1.00 98.12 94 ILE A C 1
ATOM 760 O O . ILE A 1 94 ? 3.744 -5.432 2.005 1.00 98.12 94 ILE A O 1
ATOM 764 N N . ASN A 1 95 ? 2.283 -3.717 1.960 1.00 97.12 95 ASN A N 1
ATOM 765 C CA . ASN A 1 95 ? 1.993 -3.840 0.533 1.00 97.12 95 ASN A CA 1
ATOM 766 C C . ASN A 1 95 ? 3.245 -3.566 -0.307 1.00 97.12 95 ASN A C 1
ATOM 768 O O . ASN A 1 95 ? 3.525 -4.340 -1.220 1.00 97.12 95 ASN A O 1
ATOM 772 N N . LEU A 1 96 ? 4.040 -2.543 0.033 1.00 95.75 96 LEU A N 1
ATOM 773 C CA . LEU A 1 96 ? 5.321 -2.302 -0.636 1.00 95.75 96 LEU A CA 1
ATOM 774 C C . LEU A 1 96 ? 6.293 -3.463 -0.428 1.00 95.75 96 LEU A C 1
ATOM 776 O O . LEU A 1 96 ? 6.869 -3.947 -1.400 1.00 95.75 96 LEU A O 1
ATOM 780 N N . ALA A 1 97 ? 6.435 -3.957 0.806 1.00 95.94 97 ALA A N 1
ATOM 781 C CA . ALA A 1 97 ? 7.342 -5.064 1.087 1.00 95.94 97 ALA A CA 1
ATOM 782 C C . ALA A 1 97 ? 6.981 -6.316 0.278 1.00 95.94 97 ALA A C 1
ATOM 784 O O . ALA A 1 97 ? 7.856 -6.940 -0.309 1.00 95.94 97 ALA A O 1
ATOM 785 N N . GLN A 1 98 ? 5.692 -6.654 0.189 1.00 95.12 98 GLN A N 1
ATOM 786 C CA . GLN A 1 98 ? 5.216 -7.785 -0.611 1.00 95.12 98 GLN A CA 1
ATOM 787 C C . GLN A 1 98 ? 5.394 -7.562 -2.115 1.00 95.12 98 GLN A C 1
ATOM 789 O O . GLN A 1 98 ? 5.760 -8.491 -2.834 1.00 95.12 98 GLN A O 1
ATOM 794 N N . ALA A 1 99 ? 5.164 -6.343 -2.601 1.00 92.25 99 ALA A N 1
ATOM 795 C CA . ALA A 1 99 ? 5.303 -6.019 -4.015 1.00 92.25 99 ALA A CA 1
ATOM 796 C C . ALA A 1 99 ? 6.764 -6.072 -4.506 1.00 92.25 99 ALA A C 1
ATOM 798 O O . ALA A 1 99 ? 6.986 -6.368 -5.680 1.00 92.25 99 ALA A O 1
ATOM 799 N N . LEU A 1 100 ? 7.727 -5.825 -3.610 1.00 90.31 100 LEU A N 1
ATOM 800 C CA . LEU A 1 100 ? 9.177 -5.833 -3.859 1.00 90.31 100 LEU A CA 1
ATOM 801 C C . LEU A 1 100 ? 9.860 -7.179 -3.628 1.00 90.31 100 LEU A C 1
ATOM 803 O O . LEU A 1 100 ? 11.053 -7.303 -3.901 1.00 90.31 100 LEU A O 1
ATOM 807 N N . LYS A 1 101 ? 9.153 -8.182 -3.098 1.00 90.94 101 LYS A N 1
ATOM 808 C CA . LYS A 1 101 ? 9.735 -9.522 -2.955 1.00 90.94 101 LYS A CA 1
ATOM 809 C C . LYS A 1 101 ? 10.295 -10.009 -4.287 1.00 90.94 101 LYS A C 1
ATOM 811 O O . LYS A 1 101 ? 9.842 -9.576 -5.348 1.00 90.94 101 LYS A O 1
ATOM 816 N N . THR A 1 102 ? 11.211 -10.971 -4.255 1.00 85.00 102 THR A N 1
ATOM 817 C CA . THR A 1 102 ? 11.778 -11.554 -5.487 1.00 85.00 102 THR A CA 1
ATOM 818 C C . THR A 1 102 ? 10.691 -12.070 -6.447 1.00 85.00 102 THR A C 1
ATOM 820 O O . THR A 1 102 ? 10.818 -11.971 -7.664 1.00 85.00 102 THR A O 1
ATOM 823 N N . ASP A 1 103 ? 9.593 -12.605 -5.904 1.00 84.75 103 ASP A N 1
ATOM 824 C CA . ASP A 1 103 ? 8.417 -13.070 -6.649 1.00 84.75 103 ASP A CA 1
ATOM 825 C C . ASP A 1 103 ? 7.269 -12.044 -6.717 1.00 84.75 103 ASP A C 1
ATOM 827 O O . ASP A 1 103 ? 6.187 -12.361 -7.215 1.00 84.75 103 ASP A O 1
ATOM 831 N N . GLY A 1 104 ? 7.499 -10.826 -6.228 1.00 86.81 104 GLY A N 1
ATOM 832 C CA . GLY A 1 104 ? 6.542 -9.730 -6.157 1.00 86.81 104 GLY A CA 1
ATOM 833 C C . GLY A 1 104 ? 6.276 -9.058 -7.504 1.00 86.81 104 GLY A C 1
ATOM 834 O O . GLY A 1 104 ? 7.044 -9.167 -8.460 1.00 86.81 104 GLY A O 1
ATOM 835 N N . GLN A 1 105 ? 5.148 -8.351 -7.584 1.00 88.00 105 GLN A N 1
ATOM 836 C CA . GLN A 1 105 ? 4.666 -7.757 -8.835 1.00 88.00 105 GLN A CA 1
ATOM 837 C C . GLN A 1 105 ? 5.578 -6.643 -9.358 1.00 88.00 105 GLN A C 1
ATOM 839 O O . GLN A 1 105 ? 5.778 -6.557 -10.565 1.00 88.00 105 GLN A O 1
ATOM 844 N N . LEU A 1 106 ? 6.142 -5.804 -8.484 1.00 85.44 106 LEU A N 1
ATOM 845 C CA . LEU A 1 106 ? 7.015 -4.717 -8.929 1.00 85.44 106 LEU A CA 1
ATOM 846 C C . LEU A 1 106 ? 8.370 -5.254 -9.397 1.00 85.44 106 LEU A C 1
ATOM 848 O O . LEU A 1 106 ? 8.854 -4.832 -10.441 1.00 85.44 106 LEU A O 1
ATOM 852 N N . SER A 1 107 ? 8.930 -6.246 -8.703 1.00 84.81 107 SER A N 1
ATOM 853 C CA . SER A 1 107 ? 10.162 -6.922 -9.133 1.00 84.81 107 SER A CA 1
ATOM 854 C C . SER A 1 107 ? 10.000 -7.583 -10.504 1.00 84.81 107 SER A C 1
ATOM 856 O O . SER A 1 107 ? 10.879 -7.474 -11.355 1.00 84.81 107 SER A O 1
ATOM 858 N N . GLN A 1 108 ? 8.845 -8.207 -10.768 1.00 87.19 108 GLN A N 1
ATOM 859 C CA . GLN A 1 108 ? 8.528 -8.759 -12.090 1.00 87.19 108 GLN A CA 1
ATOM 860 C C . GLN A 1 108 ? 8.467 -7.675 -13.172 1.00 87.19 108 GLN A C 1
ATOM 862 O O . GLN A 1 108 ? 9.051 -7.863 -14.235 1.00 87.19 108 GLN A O 1
ATOM 867 N N . ILE A 1 109 ? 7.825 -6.535 -12.893 1.00 86.94 109 ILE A N 1
ATOM 868 C CA . ILE A 1 109 ? 7.760 -5.402 -13.830 1.00 86.94 109 ILE A CA 1
ATOM 869 C C . ILE A 1 109 ? 9.170 -4.893 -14.161 1.00 86.94 109 ILE A C 1
ATOM 871 O O . ILE A 1 109 ? 9.490 -4.696 -15.330 1.00 86.94 109 ILE A O 1
ATOM 875 N N . ILE A 1 110 ? 10.038 -4.730 -13.158 1.00 83.38 110 ILE A N 1
ATOM 876 C CA . ILE A 1 110 ? 11.419 -4.278 -13.376 1.00 83.38 110 ILE A CA 1
ATOM 877 C C . ILE A 1 110 ? 12.205 -5.268 -14.240 1.00 83.38 110 ILE A C 1
ATOM 879 O O . ILE A 1 110 ? 12.867 -4.851 -15.191 1.00 83.38 110 ILE A O 1
ATOM 883 N N . LEU A 1 111 ? 12.073 -6.571 -13.983 1.00 83.25 111 LEU A N 1
ATOM 884 C CA . LEU A 1 111 ? 12.705 -7.606 -14.805 1.00 83.25 111 LEU A CA 1
ATOM 885 C C . LEU A 1 111 ? 12.175 -7.608 -16.245 1.00 83.25 111 LEU A C 1
ATOM 887 O O . LEU A 1 111 ? 12.947 -7.787 -17.187 1.00 83.25 111 LEU A O 1
ATOM 891 N N . GLU A 1 112 ? 10.871 -7.419 -16.444 1.00 86.25 112 GLU A N 1
ATOM 892 C CA . GLU A 1 112 ? 10.266 -7.335 -17.779 1.00 86.25 112 GLU A CA 1
ATOM 893 C C . GLU A 1 112 ? 10.808 -6.137 -18.565 1.00 86.25 112 GLU A C 1
ATOM 895 O O . GLU A 1 112 ? 11.164 -6.283 -19.737 1.00 86.25 112 GLU A O 1
ATOM 900 N N . ILE A 1 113 ? 10.945 -4.982 -17.912 1.00 85.25 113 ILE A N 1
ATOM 901 C CA . ILE A 1 113 ? 11.474 -3.759 -18.523 1.00 85.25 113 ILE A CA 1
ATOM 902 C C . ILE A 1 113 ? 12.969 -3.894 -18.821 1.00 85.25 113 ILE A C 1
ATOM 904 O O . ILE A 1 113 ? 13.389 -3.592 -19.937 1.00 85.25 113 ILE A O 1
ATOM 908 N N . ALA A 1 114 ? 13.766 -4.412 -17.882 1.00 80.19 114 ALA A N 1
ATOM 909 C CA . ALA A 1 114 ? 15.202 -4.630 -18.075 1.00 80.19 114 ALA A CA 1
ATOM 910 C C . ALA A 1 114 ? 15.503 -5.579 -19.250 1.00 80.19 114 ALA A C 1
ATOM 912 O O . ALA A 1 114 ? 16.502 -5.418 -19.953 1.00 80.19 114 ALA A O 1
ATOM 913 N N . ASN A 1 115 ? 14.620 -6.552 -19.494 1.00 84.12 115 ASN A N 1
ATOM 914 C CA . ASN A 1 115 ? 14.743 -7.512 -20.591 1.00 84.12 115 ASN A CA 1
ATOM 915 C C . ASN A 1 115 ? 14.072 -7.057 -21.900 1.00 84.12 115 ASN A C 1
ATOM 917 O O . ASN A 1 115 ? 14.140 -7.783 -22.901 1.00 84.12 115 ASN A O 1
ATOM 921 N N . ASN A 1 116 ? 13.428 -5.886 -21.931 1.00 83.69 116 ASN A N 1
ATOM 922 C CA . ASN A 1 116 ? 12.753 -5.385 -23.121 1.00 83.69 116 ASN A CA 1
ATOM 923 C C . ASN A 1 116 ? 13.762 -4.708 -24.076 1.00 83.69 116 ASN A C 1
ATOM 925 O O . ASN A 1 116 ? 14.327 -3.667 -23.747 1.00 83.69 116 ASN A O 1
ATOM 929 N N . PRO A 1 117 ? 13.977 -5.245 -25.296 1.00 77.75 117 PRO A N 1
ATOM 930 C CA . PRO A 1 117 ? 14.959 -4.707 -26.239 1.00 77.75 117 PRO A CA 1
ATOM 931 C C . PRO A 1 117 ? 14.583 -3.336 -26.826 1.00 77.75 117 PRO A C 1
ATOM 933 O O . PRO A 1 117 ? 15.419 -2.728 -27.496 1.00 77.75 117 PRO A O 1
ATOM 936 N N . GLU A 1 118 ? 13.341 -2.876 -26.640 1.00 78.19 118 GLU A N 1
ATOM 937 C CA . GLU A 1 118 ? 12.874 -1.555 -27.082 1.00 78.19 118 GLU A CA 1
ATOM 938 C C . GLU A 1 118 ? 13.236 -0.438 -26.091 1.00 78.19 118 GLU A C 1
ATOM 940 O O . GLU A 1 118 ? 13.203 0.732 -26.462 1.00 78.19 118 GLU A O 1
ATOM 945 N N . VAL A 1 119 ? 13.646 -0.790 -24.869 1.00 78.19 119 VAL A N 1
ATOM 946 C CA . VAL A 1 119 ? 14.062 0.161 -23.834 1.00 78.19 119 VAL A CA 1
ATOM 947 C C . VAL A 1 119 ? 15.474 0.650 -24.127 1.00 78.19 119 VAL A C 1
ATOM 949 O O . VAL A 1 119 ? 16.446 -0.104 -24.040 1.00 78.19 119 VAL A O 1
ATOM 952 N N . ALA A 1 120 ? 15.599 1.928 -24.481 1.00 69.94 120 ALA A N 1
ATOM 953 C CA . ALA A 1 120 ? 16.882 2.544 -24.808 1.00 69.94 120 ALA A CA 1
ATOM 954 C C . ALA A 1 120 ? 17.242 3.716 -23.883 1.00 69.94 120 ALA A C 1
ATOM 956 O O . ALA A 1 120 ? 18.412 4.117 -23.840 1.00 69.94 120 ALA A O 1
ATOM 957 N N . THR A 1 121 ? 16.256 4.267 -23.174 1.00 76.75 121 THR A N 1
ATOM 958 C CA . THR A 1 121 ? 16.376 5.458 -22.329 1.00 76.75 121 THR A CA 1
ATOM 959 C C . THR A 1 121 ? 15.655 5.276 -20.995 1.00 76.75 121 THR A C 1
ATOM 961 O O . THR A 1 121 ? 14.777 4.429 -20.866 1.00 76.75 121 THR A O 1
ATOM 964 N N . GLU A 1 122 ? 16.015 6.081 -19.998 1.00 73.94 122 GLU A N 1
ATOM 965 C CA . GLU A 1 122 ? 15.344 6.094 -18.690 1.00 73.94 122 GLU A CA 1
ATOM 966 C C . GLU A 1 122 ? 13.888 6.573 -18.792 1.00 73.94 122 GLU A C 1
ATOM 968 O O . GLU A 1 122 ? 13.021 6.069 -18.080 1.00 73.94 122 GLU A O 1
ATOM 973 N N . GLU A 1 123 ? 13.591 7.467 -19.743 1.00 78.62 123 GLU A N 1
ATOM 974 C CA . GLU A 1 123 ? 12.223 7.882 -20.072 1.00 78.62 123 GLU A CA 1
ATOM 975 C C . GLU A 1 123 ? 11.374 6.687 -20.543 1.00 78.62 123 GLU A C 1
ATOM 977 O O . GLU A 1 123 ? 10.246 6.519 -20.076 1.00 78.62 123 GLU A O 1
ATOM 982 N N . ASP A 1 124 ? 11.936 5.795 -21.372 1.00 82.00 124 ASP A N 1
ATOM 983 C CA . ASP A 1 124 ? 11.250 4.561 -21.791 1.00 82.00 124 ASP A CA 1
ATOM 984 C C . ASP A 1 124 ? 10.948 3.651 -20.589 1.00 82.00 124 ASP A C 1
ATOM 986 O O . ASP A 1 124 ? 9.871 3.056 -20.515 1.00 82.00 124 ASP A O 1
ATOM 990 N N . VAL A 1 125 ? 11.873 3.550 -19.623 1.00 82.25 125 VAL A N 1
ATOM 991 C CA . VAL A 1 125 ? 11.656 2.765 -18.394 1.00 82.25 125 VAL A CA 1
ATOM 992 C C . VAL A 1 125 ? 10.506 3.361 -17.592 1.00 82.25 125 VAL A C 1
ATOM 994 O O . VAL A 1 125 ? 9.637 2.615 -17.139 1.00 82.25 125 VAL A O 1
ATOM 997 N N . ILE A 1 126 ? 10.471 4.687 -17.416 1.00 81.88 126 ILE A N 1
ATOM 998 C CA . ILE A 1 126 ? 9.413 5.356 -16.650 1.00 81.88 126 ILE A CA 1
ATOM 999 C C . ILE A 1 126 ? 8.049 5.102 -17.281 1.00 81.88 126 ILE A C 1
ATOM 1001 O O . ILE A 1 126 ? 7.115 4.697 -16.584 1.00 81.88 126 ILE A O 1
ATOM 1005 N N . GLU A 1 127 ? 7.922 5.332 -18.584 1.00 86.00 127 GLU A N 1
ATOM 1006 C CA . GLU A 1 127 ? 6.631 5.222 -19.259 1.00 86.00 127 GLU A CA 1
ATOM 1007 C C . GLU A 1 127 ? 6.135 3.771 -19.296 1.00 86.00 127 GLU A C 1
ATOM 1009 O O . GLU A 1 127 ? 4.983 3.518 -18.938 1.00 86.00 127 GLU A O 1
ATOM 1014 N N . LEU A 1 128 ? 7.005 2.793 -19.573 1.00 86.31 128 LEU A N 1
ATOM 1015 C CA . LEU A 1 128 ? 6.626 1.376 -19.502 1.00 86.31 128 LEU A CA 1
ATOM 1016 C C . LEU A 1 128 ? 6.262 0.938 -18.079 1.00 86.31 128 LEU A C 1
ATOM 1018 O O . LEU A 1 128 ? 5.295 0.192 -17.891 1.00 86.31 128 LEU A O 1
ATOM 1022 N N . THR A 1 129 ? 6.983 1.432 -17.067 1.00 87.12 129 THR A N 1
ATOM 1023 C CA . THR A 1 129 ? 6.657 1.160 -15.660 1.00 87.12 129 THR A CA 1
ATOM 1024 C C . THR A 1 129 ? 5.270 1.692 -15.326 1.00 87.12 129 THR A C 1
ATOM 1026 O O . THR A 1 129 ? 4.461 0.962 -14.754 1.00 87.12 129 THR A O 1
ATOM 1029 N N . LYS A 1 130 ? 4.954 2.934 -15.717 1.00 89.94 130 LYS A N 1
ATOM 1030 C CA . LYS A 1 130 ? 3.626 3.529 -15.505 1.00 89.94 130 LYS A CA 1
ATOM 1031 C C . LYS A 1 130 ? 2.534 2.738 -16.211 1.00 89.94 130 LYS A C 1
ATOM 1033 O O . LYS A 1 130 ? 1.489 2.508 -15.610 1.00 89.94 130 LYS A O 1
ATOM 1038 N N . GLU A 1 131 ? 2.759 2.275 -17.439 1.00 89.44 131 GLU A N 1
ATOM 1039 C CA . GLU A 1 131 ? 1.795 1.424 -18.144 1.00 89.44 131 GLU A CA 1
ATOM 1040 C C . GLU A 1 131 ? 1.510 0.126 -17.373 1.00 89.44 131 GLU A C 1
ATOM 1042 O O . GLU A 1 131 ? 0.348 -0.233 -17.159 1.00 89.44 131 GLU A O 1
ATOM 1047 N N . HIS A 1 132 ? 2.551 -0.559 -16.893 1.00 88.94 132 HIS A N 1
ATOM 1048 C CA . HIS A 1 132 ? 2.393 -1.811 -16.144 1.00 88.94 132 HIS A CA 1
ATOM 1049 C C . HIS A 1 132 ? 1.725 -1.569 -14.786 1.00 88.94 132 HIS A C 1
ATOM 1051 O O . HIS A 1 132 ? 0.804 -2.290 -14.389 1.00 88.94 132 HIS A O 1
ATOM 1057 N N . VAL A 1 133 ? 2.115 -0.496 -14.101 1.00 91.38 133 VAL A N 1
ATOM 1058 C CA . VAL A 1 133 ? 1.510 -0.074 -12.838 1.00 91.38 133 VAL A CA 1
ATOM 1059 C C . VAL A 1 133 ? 0.044 0.315 -13.025 1.00 91.38 133 VAL A C 1
ATOM 1061 O O . VAL A 1 133 ? -0.784 -0.086 -12.212 1.00 91.38 133 VAL A O 1
ATOM 1064 N N . ASN A 1 134 ? -0.335 0.990 -14.111 1.00 93.81 134 ASN A N 1
ATOM 1065 C CA . ASN A 1 134 ? -1.736 1.311 -14.395 1.00 93.81 134 ASN A CA 1
ATOM 1066 C C . ASN A 1 134 ? -2.608 0.050 -14.432 1.00 93.81 134 ASN A C 1
ATOM 1068 O O . ASN A 1 134 ? -3.724 0.046 -13.904 1.00 93.81 134 ASN A O 1
ATOM 1072 N N . HIS A 1 135 ? -2.111 -1.041 -15.021 1.00 92.06 135 HIS A N 1
ATOM 1073 C CA . HIS A 1 135 ? -2.819 -2.320 -15.011 1.00 92.06 135 HIS A CA 1
ATOM 1074 C C . HIS A 1 135 ? -2.988 -2.879 -13.594 1.00 92.06 135 HIS A C 1
ATOM 1076 O O . HIS A 1 135 ? -4.076 -3.353 -13.255 1.00 92.06 135 HIS A O 1
ATOM 1082 N N . LEU A 1 136 ? -1.952 -2.777 -12.761 1.00 92.19 136 LEU A N 1
ATOM 1083 C CA . LEU A 1 136 ? -1.993 -3.203 -11.364 1.00 92.19 136 LEU A CA 1
ATOM 1084 C C . LEU A 1 136 ? -3.000 -2.385 -10.538 1.00 92.19 136 LEU A C 1
ATOM 1086 O O . LEU A 1 136 ? -3.861 -2.959 -9.867 1.00 92.19 136 LEU A O 1
ATOM 1090 N N . LEU A 1 137 ? -2.962 -1.055 -10.649 1.00 96.00 137 LEU A N 1
ATOM 1091 C CA . LEU A 1 137 ? -3.885 -0.156 -9.949 1.00 96.00 137 LEU A CA 1
ATOM 1092 C C . LEU A 1 137 ? -5.343 -0.468 -10.316 1.00 96.00 137 LEU A C 1
ATOM 1094 O O . LEU A 1 137 ? -6.200 -0.600 -9.437 1.00 96.00 137 LEU A O 1
ATOM 1098 N N . LYS A 1 138 ? -5.625 -0.667 -11.612 1.00 96.38 138 LYS A N 1
ATOM 1099 C CA . LYS A 1 138 ? -6.955 -1.058 -12.109 1.00 96.38 138 LYS A CA 1
ATOM 1100 C C . LYS A 1 138 ? -7.421 -2.398 -11.575 1.00 96.38 138 LYS A C 1
ATOM 1102 O O . LYS A 1 138 ? -8.599 -2.517 -11.239 1.00 96.38 138 LYS A O 1
ATOM 1107 N N . ALA A 1 139 ? -6.540 -3.394 -11.506 1.00 95.50 139 ALA A N 1
ATOM 1108 C CA . ALA A 1 139 ? -6.884 -4.696 -10.947 1.00 95.50 139 ALA A CA 1
ATOM 1109 C C . ALA A 1 139 ? -7.353 -4.555 -9.490 1.00 95.50 139 ALA A C 1
ATOM 1111 O O . ALA A 1 139 ? -8.395 -5.096 -9.129 1.00 95.50 139 ALA A O 1
ATOM 1112 N N . ASN A 1 140 ? -6.672 -3.730 -8.693 1.00 96.88 140 ASN A N 1
ATOM 1113 C CA . ASN A 1 140 ? -7.076 -3.449 -7.315 1.00 96.88 140 ASN A CA 1
ATOM 1114 C C . ASN A 1 140 ? -8.417 -2.694 -7.236 1.00 96.88 140 ASN A C 1
ATOM 1116 O O . ASN A 1 140 ? -9.273 -3.042 -6.420 1.00 96.88 140 ASN A O 1
ATOM 1120 N N . TYR A 1 141 ? -8.674 -1.720 -8.118 1.00 98.44 141 TYR A N 1
ATOM 1121 C CA . TYR A 1 141 ? -9.988 -1.062 -8.185 1.00 98.44 141 TYR A CA 1
ATOM 1122 C C . TYR A 1 141 ? -11.114 -2.017 -8.608 1.00 98.44 141 TYR A C 1
ATOM 1124 O O . TYR A 1 141 ? -12.240 -1.907 -8.116 1.00 98.44 141 TYR A O 1
ATOM 1132 N N . LEU A 1 142 ? -10.829 -2.976 -9.491 1.00 98.19 142 LEU A N 1
ATOM 1133 C CA . LEU A 1 142 ? -11.776 -4.031 -9.848 1.00 98.19 142 LEU A CA 1
ATOM 1134 C C . LEU A 1 142 ? -12.073 -4.938 -8.648 1.00 98.19 142 LEU A C 1
ATOM 1136 O O . LEU A 1 142 ? -13.245 -5.201 -8.390 1.00 98.19 142 LEU A O 1
ATOM 1140 N N . SER A 1 143 ? -11.068 -5.314 -7.854 1.00 98.12 143 SER A N 1
ATOM 1141 C CA . SER A 1 143 ? -11.275 -6.060 -6.602 1.00 98.12 143 SER A CA 1
ATOM 1142 C C . SER A 1 143 ? -12.176 -5.305 -5.618 1.00 98.12 143 SER A C 1
ATOM 1144 O O . SER A 1 143 ? -13.060 -5.893 -4.996 1.00 98.12 143 SER A O 1
ATOM 1146 N N . ILE A 1 144 ? -12.028 -3.978 -5.516 1.00 98.38 144 ILE A N 1
ATOM 1147 C CA . ILE A 1 144 ? -12.946 -3.141 -4.728 1.00 98.38 144 ILE A CA 1
ATOM 1148 C C . ILE A 1 144 ? -14.368 -3.215 -5.305 1.00 98.38 144 ILE A C 1
ATOM 1150 O O . ILE A 1 144 ? -15.325 -3.405 -4.553 1.00 98.38 144 ILE A O 1
ATOM 1154 N N . GLN A 1 145 ? -14.531 -3.093 -6.627 1.0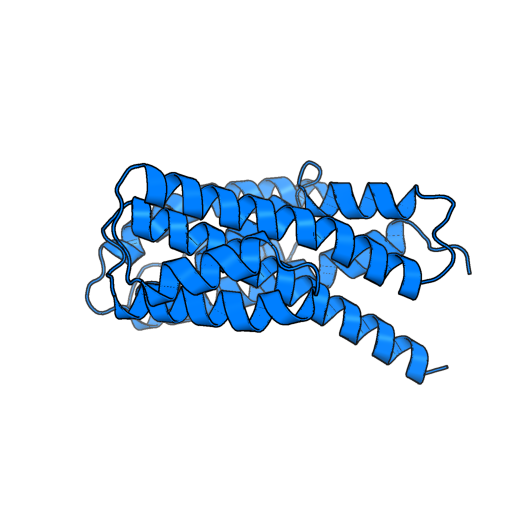0 98.19 145 GLN A N 1
ATOM 1155 C CA . GLN A 1 145 ? -15.841 -3.189 -7.284 1.00 98.19 145 GLN A CA 1
ATOM 1156 C C . GLN A 1 145 ? -16.514 -4.545 -7.022 1.00 98.19 145 GLN A C 1
ATOM 1158 O O . GLN A 1 145 ? -17.720 -4.575 -6.779 1.00 98.19 145 GLN A O 1
ATOM 1163 N N . GLU A 1 146 ? -15.759 -5.645 -6.991 1.00 97.81 146 GLU A N 1
ATOM 1164 C CA . GLU A 1 146 ? -16.284 -6.974 -6.658 1.00 97.81 146 GLU A CA 1
ATOM 1165 C C . GLU A 1 146 ? -16.861 -7.036 -5.235 1.00 97.81 146 GLU A C 1
ATOM 1167 O O . GLU A 1 146 ? -17.935 -7.607 -5.031 1.00 97.81 146 GLU A O 1
ATOM 1172 N N . ILE A 1 147 ? -16.210 -6.399 -4.255 1.00 97.38 147 ILE A N 1
ATOM 1173 C CA . ILE A 1 147 ? -16.731 -6.291 -2.880 1.00 97.38 147 ILE A CA 1
ATOM 1174 C C . ILE A 1 147 ? -18.058 -5.508 -2.864 1.00 97.38 147 ILE A C 1
ATOM 1176 O O . ILE A 1 147 ? -19.004 -5.882 -2.162 1.00 97.38 147 ILE A O 1
ATOM 1180 N N . LEU A 1 148 ? -18.166 -4.437 -3.660 1.00 97.25 148 LEU A N 1
ATOM 1181 C CA . LEU A 1 148 ? -19.402 -3.651 -3.774 1.00 97.25 148 LEU A CA 1
ATOM 1182 C C . LEU A 1 148 ? -20.532 -4.452 -4.435 1.00 97.25 148 LEU A C 1
ATOM 1184 O O . LEU A 1 148 ? -21.675 -4.412 -3.970 1.00 97.25 148 LEU A O 1
ATOM 1188 N N . ASP A 1 149 ? -20.218 -5.217 -5.478 1.00 96.75 149 ASP A N 1
ATOM 1189 C CA . ASP A 1 149 ? -21.184 -6.044 -6.211 1.00 96.75 149 ASP A CA 1
ATOM 1190 C C . ASP A 1 149 ? -21.747 -7.186 -5.347 1.00 96.75 149 ASP A C 1
ATOM 1192 O O . ASP A 1 149 ? -22.889 -7.613 -5.539 1.00 96.75 149 ASP A O 1
ATOM 1196 N N . GLN A 1 150 ? -21.004 -7.621 -4.323 1.00 95.81 150 GLN A N 1
ATOM 1197 C CA . GLN A 1 150 ? -21.475 -8.554 -3.290 1.00 95.81 150 GLN A CA 1
ATOM 1198 C C . GLN A 1 150 ? -22.433 -7.912 -2.267 1.00 95.81 150 GLN A C 1
ATOM 1200 O O . GLN A 1 150 ? -22.954 -8.590 -1.378 1.00 95.81 150 GLN A O 1
ATOM 1205 N N . GLY A 1 151 ? -22.726 -6.617 -2.406 1.00 93.50 151 GLY A N 1
ATOM 1206 C CA . GLY A 1 151 ? -23.751 -5.910 -1.641 1.00 93.50 151 GLY A CA 1
ATOM 1207 C C . GLY A 1 151 ? -23.214 -5.008 -0.534 1.00 93.50 151 GLY A C 1
ATOM 1208 O O . GLY A 1 151 ? -24.022 -4.474 0.237 1.00 93.50 151 GLY A O 1
ATOM 1209 N N . PHE A 1 152 ? -21.894 -4.804 -0.443 1.00 96.06 152 PHE A N 1
ATOM 1210 C CA . PHE A 1 152 ? -21.339 -3.777 0.435 1.00 96.06 152 PHE A CA 1
ATOM 1211 C C . PHE A 1 152 ? -21.742 -2.386 -0.073 1.00 96.06 152 PHE A C 1
ATOM 1213 O O . PHE A 1 152 ? -21.586 -2.061 -1.248 1.00 96.06 152 PHE A O 1
ATOM 1220 N N . LYS A 1 153 ? -22.316 -1.565 0.810 1.00 95.19 153 LYS A N 1
ATOM 1221 C CA . LYS A 1 153 ? -22.893 -0.271 0.431 1.00 95.19 153 LYS A CA 1
ATOM 1222 C C . LYS A 1 153 ? -21.968 0.861 0.824 1.00 95.19 153 LYS A C 1
ATOM 1224 O O . LYS A 1 153 ? -21.741 1.058 2.010 1.00 95.19 153 LYS A O 1
ATOM 1229 N N . VAL A 1 154 ? -21.555 1.640 -0.163 1.00 96.31 154 VAL A N 1
ATOM 1230 C CA . VAL A 1 154 ? -20.807 2.893 -0.019 1.00 96.31 154 VAL A CA 1
ATOM 1231 C C . VAL A 1 154 ? -21.626 4.049 -0.595 1.00 96.31 154 VAL A C 1
ATOM 1233 O O . VAL A 1 154 ? -22.679 3.831 -1.200 1.00 96.31 154 VAL A O 1
ATOM 1236 N N . GLU A 1 155 ? -21.186 5.283 -0.381 1.00 96.62 155 GLU A N 1
ATOM 1237 C CA . GLU A 1 155 ? -21.825 6.454 -0.987 1.00 96.62 155 GLU A CA 1
ATOM 1238 C C . GLU A 1 155 ? -21.723 6.461 -2.522 1.00 96.62 155 GLU A C 1
ATOM 1240 O O . GLU A 1 155 ? -20.737 6.015 -3.109 1.00 96.62 155 GLU A O 1
ATOM 1245 N N . ASP A 1 156 ? -22.721 7.048 -3.193 1.00 97.44 156 ASP A N 1
ATOM 1246 C CA . ASP A 1 156 ? -22.746 7.167 -4.660 1.00 97.44 156 ASP A CA 1
ATOM 1247 C C . ASP A 1 156 ? -21.513 7.895 -5.219 1.00 97.44 156 ASP A C 1
ATOM 1249 O O . ASP A 1 156 ? -21.090 7.622 -6.344 1.00 97.44 156 ASP A O 1
ATOM 1253 N N . ALA A 1 157 ? -20.951 8.839 -4.455 1.00 97.62 157 ALA A N 1
ATOM 1254 C CA . ALA A 1 157 ? -19.729 9.547 -4.822 1.00 97.62 157 ALA A CA 1
ATOM 1255 C C . ALA A 1 157 ? -18.546 8.576 -4.951 1.00 97.62 157 ALA A C 1
ATOM 1257 O O . ALA A 1 157 ? -17.880 8.578 -5.984 1.00 97.62 157 ALA A O 1
ATOM 1258 N N . PHE A 1 158 ? -18.366 7.680 -3.975 1.00 98.50 158 PHE A N 1
ATOM 1259 C CA . PHE A 1 158 ? -17.318 6.659 -3.994 1.00 98.50 158 PHE A CA 1
ATOM 1260 C C . PHE A 1 158 ? -17.441 5.770 -5.239 1.00 98.50 158 PHE A C 1
ATOM 1262 O O . PHE A 1 158 ? -16.481 5.598 -5.984 1.00 98.50 158 PHE A O 1
ATOM 1269 N N . ILE A 1 159 ? -18.652 5.275 -5.535 1.00 98.12 159 ILE A N 1
ATOM 1270 C CA . ILE A 1 159 ? -18.906 4.412 -6.707 1.00 98.12 159 ILE A CA 1
ATOM 1271 C C . ILE A 1 159 ? -18.559 5.131 -8.017 1.00 98.12 159 ILE A C 1
ATOM 1273 O O . ILE A 1 159 ? -18.047 4.515 -8.953 1.00 98.12 159 ILE A O 1
ATOM 1277 N N . LYS A 1 160 ? -18.869 6.428 -8.121 1.00 98.31 160 LYS A N 1
ATOM 1278 C CA . LYS A 1 160 ? -18.573 7.215 -9.325 1.00 98.31 160 LYS A CA 1
ATOM 1279 C C . LYS A 1 160 ? -17.074 7.365 -9.540 1.00 98.31 160 LYS A C 1
ATOM 1281 O O . LYS A 1 160 ? -16.629 7.107 -10.653 1.00 98.31 160 LYS A O 1
ATOM 1286 N N . ILE A 1 161 ? -16.329 7.741 -8.500 1.00 98.38 161 ILE A N 1
ATOM 1287 C CA . ILE A 1 161 ? -14.872 7.894 -8.584 1.00 98.38 161 ILE A CA 1
ATOM 1288 C C . ILE A 1 161 ? -14.217 6.548 -8.903 1.00 98.38 161 ILE A C 1
ATOM 1290 O O . ILE A 1 161 ? -13.451 6.466 -9.857 1.00 98.38 161 ILE A O 1
ATOM 1294 N N . LEU A 1 162 ? -14.616 5.463 -8.230 1.00 98.56 162 LEU A N 1
ATOM 1295 C CA . LEU A 1 162 ? -14.106 4.118 -8.512 1.00 98.56 162 LEU A CA 1
ATOM 1296 C C . LEU A 1 162 ? -14.288 3.726 -9.989 1.00 98.56 162 LEU A C 1
ATOM 1298 O O . LEU A 1 162 ? -13.364 3.244 -10.637 1.00 98.56 162 LEU A O 1
ATOM 1302 N N . LYS A 1 163 ? -15.474 3.976 -10.556 1.00 97.94 163 LYS A N 1
ATOM 1303 C CA . LYS A 1 163 ? -15.767 3.676 -11.969 1.00 97.94 163 LYS A CA 1
ATOM 1304 C C . LYS A 1 163 ? -14.985 4.531 -12.961 1.00 97.94 163 LYS A C 1
ATOM 1306 O O . LYS A 1 163 ? -14.831 4.093 -14.102 1.00 97.94 163 LYS A O 1
ATOM 1311 N N . ILE A 1 164 ? -14.578 5.738 -12.568 1.00 97.75 164 ILE A N 1
ATOM 1312 C CA . ILE A 1 164 ? -13.679 6.579 -13.363 1.00 97.75 164 ILE A CA 1
ATOM 1313 C C . ILE A 1 164 ? -12.295 5.932 -13.356 1.00 97.75 164 ILE A C 1
ATOM 1315 O O . ILE A 1 164 ? -11.809 5.583 -14.426 1.00 97.75 164 ILE A O 1
ATOM 1319 N N . LEU A 1 165 ? -11.744 5.639 -12.174 1.00 98.00 165 LEU A N 1
ATOM 1320 C CA . LEU A 1 165 ? -10.405 5.057 -12.033 1.00 98.00 165 LEU A CA 1
ATOM 1321 C C . LEU A 1 165 ? -10.253 3.695 -12.721 1.00 98.00 165 LEU A C 1
ATOM 1323 O O . LEU A 1 165 ? -9.248 3.442 -13.371 1.00 98.00 165 LEU A O 1
ATOM 1327 N N . ILE A 1 166 ? -11.274 2.833 -12.696 1.00 97.75 166 ILE A N 1
ATOM 1328 C CA . ILE A 1 166 ? -11.249 1.550 -13.431 1.00 97.75 166 ILE A CA 1
ATOM 1329 C C . ILE A 1 166 ? -11.014 1.743 -14.945 1.00 97.75 166 ILE A C 1
ATOM 1331 O O . ILE A 1 166 ? -10.507 0.844 -15.617 1.00 97.75 166 ILE A O 1
ATOM 1335 N N . LYS A 1 167 ? -11.402 2.895 -15.499 1.00 96.31 167 LYS A N 1
ATOM 1336 C CA . LYS A 1 167 ? -11.298 3.221 -16.929 1.00 96.31 167 LYS A CA 1
ATOM 1337 C C . LYS A 1 167 ? -10.196 4.229 -17.246 1.00 96.31 167 LYS A C 1
ATOM 1339 O O . LYS A 1 167 ? -10.061 4.583 -18.411 1.00 96.31 167 LYS A O 1
ATOM 1344 N N . GLU A 1 168 ? -9.485 4.713 -16.238 1.00 94.94 168 GLU A N 1
ATOM 1345 C CA . GLU A 1 168 ? -8.482 5.762 -16.384 1.00 94.94 168 GLU A CA 1
ATOM 1346 C C . GLU A 1 168 ? -7.193 5.201 -16.982 1.00 94.94 168 GLU A C 1
ATOM 1348 O O . GLU A 1 168 ? -6.806 4.096 -16.644 1.00 94.94 168 GLU A O 1
ATOM 1353 N N . ASP A 1 169 ? -6.515 5.924 -17.860 1.00 90.94 169 ASP A N 1
ATOM 1354 C CA . ASP A 1 169 ? -5.226 5.509 -18.437 1.00 90.94 169 ASP A CA 1
ATOM 1355 C C . ASP A 1 169 ? -4.095 6.485 -18.081 1.00 90.94 169 ASP A C 1
ATOM 1357 O O . ASP A 1 169 ? -2.918 6.153 -18.215 1.00 90.94 169 ASP A O 1
ATOM 1361 N N . ASN A 1 170 ? -4.425 7.684 -17.605 1.00 90.69 170 ASN A N 1
ATOM 1362 C CA . ASN A 1 170 ? -3.453 8.665 -17.161 1.00 90.69 170 ASN A CA 1
ATOM 1363 C C . ASN A 1 170 ? -3.001 8.359 -15.728 1.00 90.69 170 ASN A C 1
ATOM 1365 O O . ASN A 1 170 ? -3.777 8.496 -14.782 1.00 90.69 170 ASN A O 1
ATOM 1369 N N . PHE A 1 171 ? -1.717 8.020 -15.571 1.00 89.56 171 PHE A N 1
ATOM 1370 C CA . PHE A 1 171 ? -1.122 7.680 -14.277 1.00 89.56 171 PHE A CA 1
ATOM 1371 C C . PHE A 1 171 ? -1.375 8.756 -13.202 1.00 89.56 171 PHE A C 1
ATOM 1373 O O . PHE A 1 171 ? -1.704 8.448 -12.057 1.00 89.56 171 PHE A O 1
ATOM 1380 N N . ASN A 1 172 ? -1.291 10.034 -13.585 1.00 88.81 172 ASN A N 1
ATOM 1381 C CA . ASN A 1 172 ? -1.411 11.156 -12.652 1.00 88.81 172 ASN A CA 1
ATOM 1382 C C . ASN A 1 172 ? -2.813 11.278 -12.029 1.00 88.81 172 ASN A C 1
ATOM 1384 O O . ASN A 1 172 ? -2.941 11.730 -10.892 1.00 88.81 172 ASN A O 1
ATOM 1388 N N . GLU A 1 173 ? -3.858 10.850 -12.741 1.00 93.94 173 GLU A N 1
ATOM 1389 C CA . GLU A 1 173 ? -5.247 10.915 -12.262 1.00 93.94 173 GLU A CA 1
ATOM 1390 C C . GLU A 1 173 ? -5.510 9.896 -11.141 1.00 93.94 173 GLU A C 1
ATOM 1392 O O . GLU A 1 173 ? -6.388 10.105 -10.297 1.00 93.94 173 GLU A O 1
ATOM 1397 N N . PHE A 1 174 ? -4.728 8.808 -11.077 1.00 95.94 174 PHE A N 1
ATOM 1398 C CA . PHE A 1 174 ? -4.862 7.829 -10.001 1.00 95.94 174 PHE A CA 1
ATOM 1399 C C . PHE A 1 174 ? -4.529 8.423 -8.638 1.00 95.94 174 PHE A C 1
ATOM 1401 O O . PHE A 1 174 ? -5.224 8.102 -7.682 1.00 95.94 174 PHE A O 1
ATOM 1408 N N . SER A 1 175 ? -3.529 9.304 -8.530 1.00 93.19 175 SER A N 1
ATOM 1409 C CA . SER A 1 175 ? -3.140 9.894 -7.240 1.00 93.19 175 SER A CA 1
ATOM 1410 C C . SER A 1 175 ? -4.291 10.682 -6.604 1.00 93.19 175 SER A C 1
ATOM 1412 O O . SER A 1 175 ? -4.670 10.430 -5.456 1.00 93.19 175 SER A O 1
ATOM 1414 N N . GLU A 1 176 ? -4.911 11.584 -7.372 1.00 94.38 176 GLU A N 1
ATOM 1415 C CA . GLU A 1 176 ? -6.034 12.390 -6.886 1.00 94.38 176 GLU A CA 1
ATOM 1416 C C . GLU A 1 176 ? -7.259 11.512 -6.605 1.00 94.38 176 GLU A C 1
ATOM 1418 O O . GLU A 1 176 ? -7.848 11.578 -5.522 1.00 94.38 176 GLU A O 1
ATOM 1423 N N . GLY A 1 177 ? -7.634 10.640 -7.543 1.00 97.56 177 GLY A N 1
ATOM 1424 C CA . GLY A 1 177 ? -8.813 9.802 -7.363 1.00 97.56 177 GLY A CA 1
ATOM 1425 C C . GLY A 1 177 ? -8.673 8.795 -6.219 1.00 97.56 177 GLY A C 1
ATOM 1426 O O . GLY A 1 177 ? -9.643 8.576 -5.491 1.00 97.56 177 GLY A O 1
ATOM 1427 N N . ASN A 1 178 ? -7.490 8.206 -6.020 1.00 98.25 178 ASN A N 1
ATOM 1428 C CA . ASN A 1 178 ? -7.221 7.281 -4.918 1.00 98.25 178 ASN A CA 1
ATOM 1429 C C . ASN A 1 178 ? -7.344 7.988 -3.564 1.00 98.25 178 ASN A C 1
ATOM 1431 O O . ASN A 1 178 ? -8.043 7.493 -2.678 1.00 98.25 178 ASN A O 1
ATOM 1435 N N . SER A 1 179 ? -6.766 9.187 -3.450 1.00 97.44 179 SER A N 1
ATOM 1436 C CA . SER A 1 179 ? -6.881 10.037 -2.259 1.00 97.44 179 SER A CA 1
ATOM 1437 C C . SER A 1 179 ? -8.341 10.363 -1.929 1.00 97.44 179 SER A C 1
ATOM 1439 O O . SER A 1 179 ? -8.767 10.226 -0.780 1.00 97.44 179 SER A O 1
ATOM 1441 N N . ILE A 1 180 ? -9.146 10.712 -2.941 1.00 98.19 180 ILE A N 1
ATOM 1442 C CA . ILE A 1 180 ? -10.583 10.973 -2.768 1.00 98.19 180 ILE A CA 1
ATOM 1443 C C . ILE A 1 180 ? -11.322 9.711 -2.296 1.00 98.19 180 ILE A C 1
ATOM 1445 O O . ILE A 1 180 ? -12.180 9.796 -1.418 1.00 98.19 180 ILE A O 1
ATOM 1449 N N . LEU A 1 181 ? -11.016 8.532 -2.851 1.00 98.50 181 LEU A N 1
ATOM 1450 C CA . LEU A 1 181 ? -11.631 7.276 -2.401 1.00 98.50 181 LEU A CA 1
ATOM 1451 C C . LEU A 1 181 ? -11.288 6.968 -0.942 1.00 98.50 181 LEU A C 1
ATOM 1453 O O . LEU A 1 181 ? -12.183 6.583 -0.187 1.00 98.50 181 LEU A O 1
ATOM 1457 N N . ILE A 1 182 ? -10.030 7.168 -0.540 1.00 98.19 182 ILE A N 1
ATOM 1458 C CA . ILE A 1 182 ? -9.598 7.006 0.852 1.00 98.19 182 ILE A CA 1
ATOM 1459 C C . ILE A 1 182 ? -10.411 7.937 1.752 1.00 98.19 182 ILE A C 1
ATOM 1461 O O . ILE A 1 182 ? -11.051 7.460 2.687 1.00 98.19 182 ILE A O 1
ATOM 1465 N N . GLU A 1 183 ? -10.461 9.235 1.446 1.00 97.88 183 GLU A N 1
ATOM 1466 C CA . GLU A 1 183 ? -11.195 10.225 2.244 1.00 97.88 183 GLU A CA 1
ATOM 1467 C C . GLU A 1 183 ? -12.689 9.883 2.371 1.00 97.88 183 GLU A C 1
ATOM 1469 O O . GLU A 1 183 ? -13.260 9.926 3.463 1.00 97.88 183 GLU A O 1
ATOM 1474 N N . LEU A 1 184 ? -13.339 9.509 1.267 1.00 97.88 184 LEU A N 1
ATOM 1475 C CA . LEU A 1 184 ? -14.747 9.113 1.284 1.00 97.88 184 LEU A CA 1
ATOM 1476 C C . LEU A 1 184 ? -14.971 7.871 2.161 1.00 97.88 184 LEU A C 1
ATOM 1478 O O . LEU A 1 184 ? -15.939 7.824 2.923 1.00 97.88 184 LEU A O 1
ATOM 1482 N N . LEU A 1 185 ? -14.075 6.881 2.094 1.00 97.19 185 LEU A N 1
ATOM 1483 C CA . LEU A 1 185 ? -14.172 5.670 2.908 1.00 97.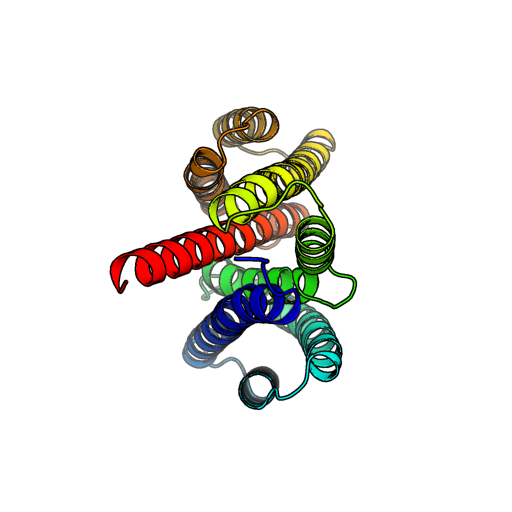19 185 LEU A CA 1
ATOM 1484 C C . LEU A 1 185 ? -13.985 5.974 4.401 1.00 97.19 185 LEU A C 1
ATOM 1486 O O . LEU A 1 185 ? -14.775 5.501 5.225 1.00 97.19 185 LEU A O 1
ATOM 1490 N N . THR A 1 186 ? -12.965 6.760 4.756 1.00 95.50 186 THR A N 1
ATOM 1491 C CA . THR A 1 186 ? -12.637 7.066 6.157 1.00 95.50 186 THR A CA 1
ATOM 1492 C C . THR A 1 186 ? -13.676 7.971 6.815 1.00 95.50 186 THR A C 1
ATOM 1494 O O . THR A 1 186 ? -13.980 7.790 7.994 1.00 95.50 186 THR A O 1
ATOM 1497 N N . ASN A 1 187 ? -14.301 8.875 6.055 1.00 95.06 187 ASN A N 1
ATOM 1498 C CA . ASN A 1 187 ? -15.409 9.705 6.532 1.00 95.06 187 ASN A CA 1
ATOM 1499 C C . ASN A 1 187 ? -16.701 8.905 6.752 1.00 95.06 187 ASN A C 1
ATOM 1501 O O . ASN A 1 187 ? -17.504 9.240 7.628 1.00 95.06 187 ASN A O 1
ATOM 1505 N N . GLN A 1 188 ? -16.919 7.853 5.960 1.00 93.44 188 GLN A N 1
ATOM 1506 C CA . GLN A 1 188 ? -18.148 7.065 6.009 1.00 93.44 188 GLN A CA 1
ATOM 1507 C C . GLN A 1 188 ? -18.109 5.960 7.079 1.00 93.44 188 GLN A C 1
ATOM 1509 O O . GLN A 1 188 ? -19.149 5.611 7.653 1.00 93.44 188 GLN A O 1
ATOM 1514 N N . PHE A 1 189 ? -16.936 5.384 7.355 1.00 94.19 189 PHE A N 1
ATOM 1515 C CA . PHE A 1 189 ? -16.822 4.143 8.123 1.00 94.19 189 PHE A CA 1
ATOM 1516 C C . PHE A 1 189 ? -15.870 4.221 9.318 1.00 94.19 189 PHE A C 1
ATOM 1518 O O . PHE A 1 189 ? -15.242 5.226 9.617 1.00 94.19 189 PHE A O 1
ATOM 1525 N N . LYS A 1 190 ? -15.795 3.104 10.044 1.00 90.38 190 LYS A N 1
ATOM 1526 C CA . LYS A 1 190 ? -14.745 2.802 11.021 1.00 90.38 190 LYS A CA 1
ATOM 1527 C C . LYS A 1 190 ? -14.094 1.481 10.626 1.00 90.38 190 LYS A C 1
ATOM 1529 O O . LYS A 1 190 ? -14.797 0.601 10.120 1.00 90.38 190 LYS A O 1
ATOM 1534 N N . LEU A 1 191 ? -12.812 1.302 10.940 1.00 86.25 191 LEU A N 1
ATOM 1535 C CA . LEU A 1 191 ? -12.078 0.046 10.744 1.00 86.25 191 LEU A CA 1
ATOM 1536 C C . LEU A 1 191 ? -12.531 -1.030 11.740 1.00 86.25 191 LEU A C 1
ATOM 1538 O O . LEU A 1 191 ? -11.856 -1.335 12.714 1.00 86.25 191 LEU A O 1
ATOM 1542 N N . LYS A 1 192 ? -13.736 -1.565 11.544 1.00 83.06 192 LYS A N 1
ATOM 1543 C CA . LYS A 1 192 ? -14.283 -2.705 12.309 1.00 83.06 192 LYS A CA 1
ATOM 1544 C C . LYS A 1 192 ? -14.997 -3.730 11.432 1.00 83.06 192 LYS A C 1
ATOM 1546 O O . LYS A 1 192 ? -15.499 -4.722 11.946 1.00 83.06 192 LYS A O 1
ATOM 1551 N N . ASN A 1 193 ? -15.127 -3.436 10.144 1.00 85.06 193 ASN A N 1
ATOM 1552 C CA . ASN A 1 193 ? -15.791 -4.275 9.164 1.00 85.06 193 ASN A CA 1
ATOM 1553 C C . ASN A 1 193 ? -14.722 -4.789 8.206 1.00 85.06 193 ASN A C 1
ATOM 1555 O O . ASN A 1 193 ? -13.988 -3.972 7.654 1.00 85.06 193 ASN A O 1
ATOM 1559 N N . ASP A 1 194 ? -14.669 -6.102 8.006 1.00 88.69 194 ASP A N 1
ATOM 1560 C CA . ASP A 1 194 ? -13.661 -6.748 7.165 1.00 88.69 194 ASP A CA 1
ATOM 1561 C C . ASP A 1 194 ? -13.647 -6.165 5.743 1.00 88.69 194 ASP A C 1
ATOM 1563 O O . ASP A 1 194 ? -12.588 -5.795 5.256 1.00 88.69 194 ASP A O 1
ATOM 1567 N N . ASN A 1 195 ? -14.814 -5.893 5.143 1.00 94.50 195 ASN A N 1
ATOM 1568 C CA . ASN A 1 195 ? -14.889 -5.258 3.821 1.00 94.50 195 ASN A CA 1
ATOM 1569 C C . ASN A 1 195 ? -14.287 -3.844 3.809 1.00 94.50 195 ASN A C 1
ATOM 1571 O O . ASN A 1 195 ? -13.723 -3.428 2.804 1.00 94.50 195 ASN A O 1
ATOM 1575 N N . VAL A 1 196 ? -14.424 -3.077 4.900 1.00 95.44 196 VAL A N 1
ATOM 1576 C CA . VAL A 1 196 ? -13.806 -1.740 4.993 1.00 95.44 196 VAL A CA 1
ATOM 1577 C C . VAL A 1 196 ? -12.292 -1.881 5.077 1.00 95.44 196 VAL A C 1
ATOM 1579 O O . VAL A 1 196 ? -11.592 -1.137 4.401 1.00 95.44 196 VAL A O 1
ATOM 1582 N N . CYS A 1 197 ? -11.798 -2.833 5.872 1.00 94.38 197 CYS A N 1
ATOM 1583 C CA . CYS A 1 197 ? -10.371 -3.124 5.971 1.00 94.38 197 CYS A CA 1
ATOM 1584 C C . CYS A 1 197 ? -9.798 -3.577 4.621 1.00 94.38 197 CYS A C 1
ATOM 1586 O O . CYS A 1 197 ? -8.751 -3.082 4.221 1.00 94.38 197 CYS A O 1
ATOM 1588 N N . ASP A 1 198 ? -10.501 -4.447 3.896 1.00 95.94 198 ASP A N 1
ATOM 1589 C CA . ASP A 1 198 ? -10.060 -4.960 2.596 1.00 95.94 198 ASP A CA 1
ATOM 1590 C C . ASP A 1 198 ? -10.028 -3.855 1.532 1.00 95.94 198 ASP A C 1
ATOM 1592 O O . ASP A 1 198 ? -9.021 -3.684 0.846 1.00 95.94 198 ASP A O 1
ATOM 1596 N N . ILE A 1 199 ? -11.098 -3.055 1.424 1.00 98.06 199 ILE A N 1
ATOM 1597 C CA . ILE A 1 199 ? -11.137 -1.909 0.501 1.00 98.06 199 ILE A CA 1
ATOM 1598 C C . ILE A 1 199 ? -10.025 -0.917 0.848 1.00 98.06 199 ILE A C 1
ATOM 1600 O O . ILE A 1 199 ? -9.320 -0.457 -0.046 1.00 98.06 199 ILE A O 1
ATOM 1604 N N . PHE A 1 200 ? -9.853 -0.597 2.132 1.00 98.00 200 PHE A N 1
ATOM 1605 C CA . PHE A 1 200 ? -8.805 0.315 2.576 1.00 98.00 200 PHE A CA 1
ATOM 1606 C C . PHE A 1 200 ? -7.413 -0.219 2.227 1.00 98.00 200 PHE A C 1
ATOM 1608 O O . PHE A 1 200 ? -6.612 0.526 1.676 1.00 98.00 200 PHE A O 1
ATOM 1615 N N . ASN A 1 201 ? -7.154 -1.512 2.439 1.00 97.50 201 ASN A N 1
ATOM 1616 C CA . ASN A 1 201 ? -5.880 -2.134 2.087 1.00 97.50 201 ASN A CA 1
ATOM 1617 C C . ASN A 1 201 ? -5.583 -2.041 0.580 1.00 97.50 201 ASN A C 1
ATOM 1619 O O . ASN A 1 201 ? -4.454 -1.729 0.214 1.00 97.50 201 ASN A O 1
ATOM 1623 N N . TYR A 1 202 ? -6.574 -2.243 -0.299 1.00 98.25 202 TYR A N 1
ATOM 1624 C CA . TYR A 1 202 ? -6.383 -2.032 -1.743 1.00 98.25 202 TYR A CA 1
ATOM 1625 C C . TYR A 1 202 ? -6.041 -0.576 -2.080 1.00 98.25 202 TYR A C 1
ATOM 1627 O O . TYR A 1 202 ? -5.145 -0.327 -2.884 1.00 98.25 202 TYR A O 1
ATOM 1635 N N . LEU A 1 203 ? -6.733 0.386 -1.462 1.00 98.50 203 LEU A N 1
ATOM 1636 C CA . LEU A 1 203 ? -6.483 1.811 -1.697 1.00 98.50 203 LEU A CA 1
ATOM 1637 C C . LEU A 1 203 ? -5.102 2.245 -1.190 1.00 98.50 203 LEU A C 1
ATOM 1639 O O . LEU A 1 203 ? -4.409 2.986 -1.881 1.00 98.50 203 LEU A O 1
ATOM 1643 N N . ILE A 1 204 ? -4.677 1.766 -0.019 1.00 98.31 204 ILE A N 1
ATOM 1644 C CA . ILE A 1 204 ? -3.347 2.059 0.531 1.00 98.31 204 ILE A CA 1
ATOM 1645 C C . ILE A 1 204 ? -2.242 1.340 -0.251 1.00 98.31 204 ILE A C 1
ATOM 1647 O O . ILE A 1 204 ? -1.184 1.922 -0.477 1.00 98.31 204 ILE A O 1
ATOM 1651 N N . GLY A 1 205 ? -2.484 0.116 -0.726 1.00 97.00 205 GLY A N 1
ATOM 1652 C CA . GLY A 1 205 ? -1.565 -0.568 -1.636 1.00 97.00 205 GLY A CA 1
ATOM 1653 C C . GLY A 1 205 ? -1.349 0.225 -2.927 1.00 97.00 205 GLY A C 1
ATOM 1654 O O . GLY A 1 205 ? -0.208 0.446 -3.330 1.00 97.00 205 GLY A O 1
ATOM 1655 N N . ASN A 1 206 ? -2.433 0.731 -3.524 1.00 97.69 206 ASN A N 1
ATOM 1656 C CA . ASN A 1 206 ? -2.362 1.627 -4.678 1.00 97.69 206 ASN A CA 1
ATOM 1657 C C . ASN A 1 206 ? -1.603 2.922 -4.358 1.00 97.69 206 ASN A C 1
ATOM 1659 O O . ASN A 1 206 ? -0.743 3.320 -5.139 1.00 97.69 206 ASN A O 1
ATOM 1663 N N . GLU A 1 207 ? -1.875 3.545 -3.208 1.00 97.31 207 GLU A N 1
ATOM 1664 C CA . GLU A 1 207 ? -1.183 4.762 -2.764 1.00 97.31 207 GLU A CA 1
ATOM 1665 C C . GLU A 1 207 ? 0.330 4.542 -2.651 1.00 97.31 207 GLU A C 1
ATOM 1667 O O . GLU A 1 207 ? 1.109 5.343 -3.161 1.00 97.31 207 GLU A O 1
ATOM 1672 N N . GLY A 1 208 ? 0.753 3.429 -2.043 1.00 95.50 208 GLY A N 1
ATOM 1673 C CA . GLY A 1 208 ? 2.166 3.080 -1.907 1.00 95.50 208 GLY A CA 1
ATOM 1674 C C . GLY A 1 208 ? 2.866 2.926 -3.257 1.00 95.50 208 GLY A C 1
ATOM 1675 O O . GLY A 1 208 ? 3.951 3.471 -3.452 1.00 95.50 208 GLY A O 1
ATOM 1676 N N . ILE A 1 209 ? 2.231 2.236 -4.209 1.00 94.44 209 ILE A N 1
ATOM 1677 C CA . ILE A 1 209 ? 2.773 2.072 -5.565 1.00 94.44 209 ILE A CA 1
ATOM 1678 C C . ILE A 1 209 ? 2.872 3.428 -6.275 1.00 94.44 209 ILE A C 1
ATOM 1680 O O . ILE A 1 209 ? 3.915 3.745 -6.841 1.00 94.44 209 ILE A O 1
ATOM 1684 N N . ILE A 1 210 ? 1.816 4.247 -6.221 1.00 94.56 210 ILE A N 1
ATOM 1685 C CA . ILE A 1 210 ? 1.801 5.581 -6.840 1.00 94.56 210 ILE A CA 1
ATOM 1686 C C . ILE A 1 210 ? 2.927 6.449 -6.267 1.00 94.56 210 ILE A C 1
ATOM 1688 O O . ILE A 1 210 ? 3.671 7.079 -7.021 1.00 94.56 210 ILE A O 1
ATOM 1692 N N . LEU A 1 211 ? 3.075 6.453 -4.940 1.00 93.25 211 LEU A N 1
ATOM 1693 C CA . LEU A 1 211 ? 4.106 7.206 -4.235 1.00 93.25 211 LEU A CA 1
ATOM 1694 C C . LEU A 1 211 ? 5.511 6.780 -4.672 1.00 93.25 211 LEU A C 1
ATOM 1696 O O . LEU A 1 211 ? 6.339 7.639 -4.969 1.00 93.25 211 LEU A O 1
ATOM 1700 N N . LEU A 1 212 ? 5.764 5.473 -4.758 1.00 91.38 212 LEU A N 1
ATOM 1701 C CA . LEU A 1 212 ? 7.054 4.936 -5.182 1.00 91.38 212 LEU A CA 1
ATOM 1702 C C . LEU A 1 212 ? 7.412 5.355 -6.614 1.00 91.38 212 LEU A C 1
ATOM 1704 O O . LEU A 1 212 ? 8.511 5.855 -6.845 1.00 91.38 212 LEU A O 1
ATOM 1708 N N . ILE A 1 213 ? 6.483 5.208 -7.563 1.00 89.38 213 ILE A N 1
ATOM 1709 C CA . ILE A 1 213 ? 6.722 5.609 -8.959 1.00 89.38 213 ILE A CA 1
ATOM 1710 C C . ILE A 1 213 ? 6.966 7.117 -9.070 1.00 89.38 213 ILE A C 1
ATOM 1712 O O . ILE A 1 213 ? 7.859 7.537 -9.804 1.00 89.38 213 ILE A O 1
ATOM 1716 N N . ASN A 1 214 ? 6.229 7.935 -8.312 1.00 88.69 214 ASN A N 1
ATOM 1717 C CA . ASN A 1 214 ? 6.447 9.381 -8.273 1.00 88.69 214 ASN A CA 1
ATOM 1718 C C . ASN A 1 214 ? 7.834 9.748 -7.725 1.00 88.69 214 ASN A C 1
ATOM 1720 O O . ASN A 1 214 ? 8.497 10.615 -8.295 1.00 88.69 214 ASN A O 1
ATOM 1724 N N . PHE A 1 215 ? 8.283 9.101 -6.643 1.00 85.25 215 PHE A N 1
ATOM 1725 C CA . PHE A 1 215 ? 9.628 9.316 -6.099 1.00 85.25 215 PHE A CA 1
ATOM 1726 C C . PHE A 1 215 ? 10.709 8.951 -7.106 1.00 85.25 215 PHE A C 1
ATOM 1728 O O . PHE A 1 215 ? 11.659 9.704 -7.303 1.00 85.25 215 PHE A O 1
ATOM 1735 N N . TRP A 1 216 ? 10.542 7.817 -7.772 1.00 79.81 216 TRP A N 1
ATOM 1736 C CA . TRP A 1 216 ? 11.505 7.362 -8.756 1.00 79.81 216 TRP A CA 1
ATOM 1737 C C . TRP A 1 216 ? 11.561 8.282 -9.984 1.00 79.81 216 TRP A C 1
ATOM 1739 O O . TRP A 1 216 ? 12.647 8.665 -10.415 1.00 79.81 216 TRP A O 1
ATOM 1749 N N . GLN A 1 217 ? 10.409 8.750 -10.478 1.00 79.81 217 GLN A N 1
ATOM 1750 C CA . GLN A 1 217 ? 10.365 9.749 -11.549 1.00 79.81 217 GLN A CA 1
ATOM 1751 C C . GLN A 1 217 ? 11.113 11.038 -11.162 1.00 79.81 217 GLN A C 1
ATOM 1753 O O . GLN A 1 217 ? 11.791 11.622 -12.002 1.00 79.81 217 GLN A O 1
ATOM 1758 N N . GLN A 1 218 ? 11.002 11.490 -9.909 1.00 76.69 218 GLN A N 1
ATOM 1759 C CA . GLN A 1 218 ? 11.730 12.672 -9.430 1.00 76.69 218 GLN A CA 1
ATOM 1760 C C . GLN A 1 218 ? 13.242 12.430 -9.366 1.00 76.69 218 GLN A C 1
ATOM 1762 O O . GLN A 1 218 ? 13.999 13.283 -9.823 1.00 76.69 218 GLN A O 1
ATOM 1767 N N . GLY A 1 219 ? 13.671 11.265 -8.868 1.00 68.44 219 GLY A N 1
ATOM 1768 C CA . GLY A 1 219 ? 15.090 10.906 -8.782 1.00 68.44 219 GLY A CA 1
ATOM 1769 C C . GLY A 1 219 ? 15.792 10.892 -10.143 1.00 68.44 219 GLY A C 1
ATOM 1770 O O . GLY A 1 219 ? 16.909 11.385 -10.255 1.00 68.44 219 GLY A O 1
ATOM 1771 N N . LEU A 1 220 ? 15.113 10.417 -11.191 1.00 63.69 220 LEU A N 1
ATOM 1772 C CA . LEU A 1 220 ? 15.658 10.413 -12.554 1.00 63.69 220 LEU A CA 1
ATOM 1773 C C . LEU A 1 220 ? 15.755 11.826 -13.158 1.00 63.69 220 LEU A C 1
ATOM 1775 O O . LEU A 1 220 ? 16.757 12.173 -13.776 1.00 63.69 220 LEU A O 1
ATOM 1779 N N . ILE A 1 221 ? 14.758 12.687 -12.915 1.00 60.12 221 ILE A N 1
ATOM 1780 C CA . ILE A 1 221 ? 14.768 14.080 -13.401 1.00 60.12 221 ILE A CA 1
ATOM 1781 C C . ILE A 1 221 ? 15.910 14.896 -12.771 1.00 60.12 221 ILE A C 1
ATOM 1783 O O . ILE A 1 221 ? 16.477 15.773 -13.427 1.00 60.12 221 ILE A O 1
ATOM 1787 N N . GLU A 1 222 ? 16.237 14.648 -11.501 1.00 55.56 222 GLU A N 1
ATOM 1788 C CA . GLU A 1 222 ? 17.316 15.358 -10.805 1.00 55.56 222 GLU A CA 1
ATOM 1789 C C . GLU A 1 222 ? 18.707 14.964 -11.326 1.00 55.56 222 GLU A C 1
ATOM 1791 O O . GLU A 1 222 ? 19.570 15.834 -11.439 1.00 55.56 222 GLU A O 1
ATOM 1796 N N . MET A 1 223 ? 18.903 13.705 -11.734 1.00 50.22 223 MET A N 1
ATOM 1797 C CA . MET A 1 223 ? 20.157 13.223 -12.331 1.00 50.22 223 MET A CA 1
ATOM 1798 C C . MET A 1 223 ? 20.427 13.837 -13.715 1.00 50.22 223 MET A C 1
ATOM 1800 O O . MET A 1 223 ? 21.548 14.266 -13.979 1.00 50.22 223 MET A O 1
ATOM 1804 N N . ASP A 1 224 ? 19.396 13.992 -14.552 1.00 44.91 224 ASP A N 1
ATOM 1805 C CA . ASP A 1 224 ? 19.493 14.639 -15.875 1.00 44.91 224 ASP A CA 1
ATOM 1806 C C . ASP A 1 224 ? 19.836 16.144 -15.812 1.00 44.91 224 ASP A C 1
ATOM 1808 O O . ASP A 1 224 ? 20.220 16.750 -16.816 1.00 44.91 224 ASP A O 1
ATOM 1812 N N . CYS A 1 225 ? 19.674 16.785 -14.649 1.00 42.00 225 CYS A N 1
ATOM 1813 C CA . CYS A 1 225 ? 19.953 18.212 -14.459 1.00 42.00 225 CYS A CA 1
ATOM 1814 C C . CYS A 1 225 ? 21.370 18.504 -13.933 1.00 42.00 225 CYS A C 1
ATOM 1816 O O . CYS A 1 225 ? 21.750 19.680 -13.870 1.00 42.00 225 CYS A O 1
ATOM 1818 N N . GLU A 1 226 ? 22.129 17.479 -13.531 1.00 41.66 226 GLU A N 1
ATOM 1819 C CA . GLU A 1 226 ? 23.503 17.614 -13.023 1.00 41.66 226 GLU A CA 1
ATOM 1820 C C . GLU A 1 226 ? 24.597 17.310 -14.073 1.00 41.66 226 GLU A C 1
ATOM 1822 O O . GLU A 1 226 ? 25.781 17.512 -13.778 1.00 41.66 226 GLU A O 1
ATOM 1827 N N . ASP A 1 227 ? 24.212 16.933 -15.299 1.00 37.78 227 ASP A N 1
ATOM 1828 C CA . ASP A 1 227 ? 25.085 16.774 -16.483 1.00 37.78 227 ASP A CA 1
ATOM 1829 C C . ASP A 1 227 ? 25.231 18.060 -17.337 1.00 37.78 227 ASP A C 1
ATOM 1831 O O . ASP A 1 227 ? 26.323 18.263 -17.935 1.00 37.78 227 ASP A O 1
#

Organism: NCBI:txid209274

Secondary structure (DSSP, 8-state):
-PPPHHHHHHHHHHHHHHHHHHHHHHHHHHHHHTT---HHHHHHHHHHHT---HHHHHHHHHHHHHHHHHHHHHHHH-TTS-HHHHHHHHHHHHHHHHHTSTTSHHHHHHHHHHT-TT--SHHHHHHHHHHHHHHHHHHHHHHHHHHHHTT----HHHHHHHHHHTT---HHHHHHHHHHHHHHHHHH--TTSHHHHHHHHHHHHHHHHHHHHHHHHHHHHHHTT--

Foldseek 3Di:
DQDDLVVLLCLLPVVLLVLLLVLLVVLLVLCVVVVHDCVLSVVLSVVSVVDDDLVVLLVSLVSLVVVLVVVLVVLQPDPVGPSLSSNLSSLLSNLSSQQSRCPHVLVVQSVVQSPDPVDDDPVSSLVSSLQSLLVVLLVLLVVLVVLVVVPDDFDPVLVVLSVCSNVDSDLVSLQVSLVVNSVRLSVVDGPPDVSSSSNSSSSSSSNSSSVSSVVSVVVVVVVVVVD

pLDDT: mean 89.74, std 11.52, range [37.78, 98.56]

Radius of gyration: 18.23 Å; chains: 1; bounding box: 49×31×52 Å

Sequence (227 aa):
MSINEQELELNFFEPALGLIITNLEFLEEELIEEKIATKKLKQLIDNFHELERIEDFDVLAETLTILGTELKAVIVAQPNLDQFKVMSYLDLAINLAQALKTDGQLSQIILEIANNPEVATEEDVIELTKEHVNHLLKANYLSIQEILDQGFKVEDAFIKILKILIKEDNFNEFSEGNSILIELLTNQFKLKNDNVCDIFNYLIGNEGIILLINFWQQGLIEMDCED